Protein AF-A0A9D6R3T5-F1 (afdb_monomer)

Radius of gyration: 29.86 Å; Cα contacts (8 Å, |Δi|>4): 515; chains: 1; bounding box: 61×49×92 Å

Secondary structure (DSSP, 8-state):
-HHHHHHHHHHHHHHHHHHHHHHHHHHHHHHHHHHHT-HHHHHHHHHH----TTSPPTHHHHHHHHHHHHHHHHHHHHHHHHHHHHHHTTTSTTHHHHHHHHHHHHHHHS----EEEE--STTHHHHHHHHHTT-S-EEEEE-TT--HHHHHHHHHHHBSSHHHHHHHHHHHT-TT--S---TTS--S--HHHHHHHS-BSEEEEETT-HHHHHHHHHT-SEEEE-TT--GGGS-HHHHHHHHH--SEEEE---SEESSS-THHHHHHHHHH--BSEEEEE----SPPPTT-EE----S--TTBS-EEEE--EETTEEEEE-HHHHHHHHHHHHH--

pLDDT: mean 74.94, std 15.88, range [33.75, 95.56]

Sequence (337 aa):
MSSDLLSLKRRWLPLLIVGIALFGAGLALFALWLYRSSPLVDFVVGLATTPARGIPPRGTLVSLTAAVFTILGGVALLVAVRRINASEIGEIDSFWWKVAVAALAGRWWLGESRVVVVAGGDACLPLLRGLKSFTGRATVLVPPETPRPMLAEMLVALAEDEAGVRHLIDALREPTLSAPFEAGGGGGFDAPALSAALRLRGRVEFASAAPRVADAIARADAIVFGPDAMCEALPDGVVEALRRARGKKVGVPPILGDGANAGGLSALAAKVGALDAALVNSNTVPPLAEGQRYLIAPAACDGVRTLFARDVIDWSVPARHDPAKLAVFLREVILRG

Nearest PDB structures (foldseek):
  6h2f-assembly1_H  TM=6.571E-01  e=9.813E+00  Aeromonas hydrophila subsp. hydrophila AL09-71

Solvent-accessible surface area (backbone atoms only — not comparable to full-atom values): 18377 Å² total; per-residue (Å²): 122,72,68,59,61,52,52,55,53,62,66,43,48,60,47,34,55,51,9,51,53,34,25,51,51,9,50,51,40,41,52,52,47,54,62,62,69,32,70,68,52,52,54,56,50,58,74,73,47,84,84,76,87,85,69,76,65,77,62,58,66,50,51,51,51,15,50,51,31,30,52,54,10,46,52,40,29,51,50,27,50,53,50,55,45,55,72,62,46,86,65,55,85,64,46,61,62,50,50,51,54,45,53,58,54,50,72,75,73,72,65,70,60,32,33,32,32,38,40,24,71,78,70,22,44,33,53,43,42,10,42,55,72,76,27,67,38,34,36,38,37,32,42,78,84,61,53,65,73,59,53,50,52,50,49,51,41,35,32,67,46,73,66,37,40,48,54,50,52,57,63,67,63,49,84,85,70,81,68,80,88,59,95,85,59,98,71,90,73,59,54,56,59,49,35,67,71,33,65,40,34,35,43,49,42,50,45,81,47,52,74,62,51,41,53,52,41,63,64,16,56,24,35,37,35,30,34,41,43,54,66,85,62,45,48,69,72,51,42,52,36,50,44,70,34,81,27,48,30,33,40,31,62,47,55,56,41,96,52,76,66,49,55,66,57,33,53,46,14,72,64,37,38,66,22,58,30,32,50,39,52,61,68,78,79,71,79,68,62,92,94,62,40,60,31,41,61,62,101,72,54,64,48,45,73,36,81,43,73,38,72,33,61,21,88,92,46,60,78,36,60,23,24,68,49,46,29,53,51,52,49,51,62,62,67,73,110

Mean predicted aligned error: 15.32 Å

Foldseek 3Di:
DVVVLVVQCVVLVVLLVLLVVLQVVLVVLVVVLVVCPPVVNVVVVVVVDDDDPDDPDPSPVSNVSSVVSNVVSVVSNVVSCVSNCVSVPVPDVVQPVCLVVCLVVLPPPDDFFQEEEQDDDPLCLLQLLLCLSRALRYEYEYQLQHDPVSLLSSQCSFFPDPVLNVVSVVLVPPPQQPDHDDPPDDGRDPQQVSQVVGSGSYGYDYLVVLPVLLVSQQRGLEYEYGQPRPVVSHDPSNLVSLQPGPHAYEYEHFQWDPPDDPVVQLVVCVRRNAHAEYEAEPDQPADDPPPIDTHDYDPDHPSYNYYHYYHQADNVHRRHGNSSSSSVVVCCVSVVD

Structure (mmCIF, N/CA/C/O backbone):
data_AF-A0A9D6R3T5-F1
#
_entry.id   AF-A0A9D6R3T5-F1
#
loop_
_atom_site.group_PDB
_atom_site.id
_atom_site.type_symbol
_atom_site.label_atom_id
_atom_site.label_alt_id
_atom_site.label_comp_id
_atom_site.label_asym_id
_atom_site.label_entity_id
_atom_site.label_seq_id
_atom_site.pdbx_PDB_ins_code
_atom_site.Cartn_x
_atom_site.Cartn_y
_atom_site.Cartn_z
_atom_site.occupancy
_atom_site.B_iso_or_equiv
_atom_site.auth_seq_id
_atom_site.auth_comp_id
_atom_site.auth_asym_id
_atom_site.auth_atom_id
_atom_site.pdbx_PDB_model_num
ATOM 1 N N . MET A 1 1 ? 28.276 -6.597 3.284 1.00 48.47 1 MET A N 1
ATOM 2 C CA . MET A 1 1 ? 27.348 -6.987 2.194 1.00 48.47 1 MET A CA 1
ATOM 3 C C . MET A 1 1 ? 27.421 -6.105 0.941 1.00 48.47 1 MET A C 1
ATOM 5 O O . MET A 1 1 ? 26.888 -6.504 -0.083 1.00 48.47 1 MET A O 1
ATOM 9 N N . SER A 1 2 ? 28.116 -4.959 0.950 1.00 47.78 2 SER A N 1
ATOM 10 C CA . SER A 1 2 ? 28.383 -4.168 -0.269 1.00 47.78 2 SER A CA 1
ATOM 11 C C . SER A 1 2 ? 29.436 -4.798 -1.200 1.00 47.78 2 SER A C 1
ATOM 13 O O . SER A 1 2 ? 29.450 -4.514 -2.395 1.00 47.78 2 SER A O 1
ATOM 15 N N . SER A 1 3 ? 30.290 -5.688 -0.682 1.00 52.88 3 SER A N 1
ATOM 16 C CA . SER A 1 3 ? 31.356 -6.360 -1.436 1.00 52.88 3 SER A CA 1
ATOM 17 C C . SER A 1 3 ? 30.846 -7.381 -2.461 1.00 52.88 3 SER A C 1
ATOM 19 O O . SER A 1 3 ? 31.444 -7.513 -3.528 1.00 52.88 3 SER A O 1
ATOM 21 N N . ASP A 1 4 ? 29.729 -8.063 -2.190 1.00 57.59 4 ASP A N 1
ATOM 22 C CA . ASP A 1 4 ? 29.227 -9.142 -3.057 1.00 57.59 4 ASP A CA 1
ATOM 23 C C . ASP A 1 4 ? 28.402 -8.634 -4.242 1.00 57.59 4 ASP A C 1
ATOM 25 O O . ASP A 1 4 ? 28.529 -9.149 -5.352 1.00 57.59 4 ASP A O 1
ATOM 29 N N . LEU A 1 5 ? 27.644 -7.550 -4.061 1.00 55.06 5 LEU A N 1
ATOM 30 C CA . LEU A 1 5 ? 26.968 -6.862 -5.169 1.00 55.06 5 LEU A CA 1
ATOM 31 C C . LEU A 1 5 ? 27.977 -6.260 -6.156 1.00 55.06 5 LEU A C 1
ATOM 33 O O . LEU A 1 5 ? 27.810 -6.362 -7.375 1.00 55.06 5 LEU A O 1
ATOM 37 N N . LEU A 1 6 ? 29.064 -5.685 -5.636 1.00 59.12 6 LEU A N 1
ATOM 38 C CA . LEU A 1 6 ? 30.161 -5.179 -6.460 1.00 59.12 6 LEU A CA 1
ATOM 39 C C . LEU A 1 6 ? 30.908 -6.314 -7.175 1.00 59.12 6 LEU A C 1
ATOM 41 O O . LEU A 1 6 ? 31.324 -6.136 -8.321 1.00 59.12 6 LEU A O 1
ATOM 45 N N . SER A 1 7 ? 31.043 -7.490 -6.552 1.00 67.19 7 SER A N 1
ATOM 46 C CA . SER A 1 7 ? 31.724 -8.636 -7.167 1.00 67.19 7 SER A CA 1
ATOM 47 C C . SER A 1 7 ? 30.921 -9.248 -8.325 1.00 67.19 7 SER A C 1
ATOM 49 O O . SER A 1 7 ? 31.511 -9.605 -9.347 1.00 67.19 7 SER A O 1
ATOM 51 N N . LEU A 1 8 ? 29.586 -9.289 -8.228 1.00 63.91 8 LEU A N 1
ATOM 52 C CA . LEU A 1 8 ? 28.688 -9.743 -9.299 1.00 63.91 8 LEU A CA 1
ATOM 53 C C . LEU A 1 8 ? 28.680 -8.784 -10.496 1.00 63.91 8 LEU A C 1
ATOM 55 O O . LEU A 1 8 ? 28.878 -9.232 -11.630 1.00 63.91 8 LEU A O 1
ATOM 59 N N . LYS A 1 9 ? 28.554 -7.469 -10.261 1.00 69.62 9 LYS A N 1
ATOM 60 C CA . LYS A 1 9 ? 28.637 -6.456 -11.334 1.00 69.62 9 LYS A CA 1
ATOM 61 C C . LYS A 1 9 ? 29.990 -6.498 -12.042 1.00 69.62 9 LYS A C 1
ATOM 63 O O . LYS A 1 9 ? 30.051 -6.469 -13.269 1.00 69.62 9 LYS A O 1
ATOM 68 N N . ARG A 1 10 ? 31.077 -6.673 -11.288 1.00 77.81 10 ARG A N 1
ATOM 69 C CA . ARG A 1 10 ? 32.438 -6.756 -11.835 1.00 77.81 10 ARG A CA 1
ATOM 70 C C . ARG A 1 10 ? 32.676 -7.994 -12.712 1.00 77.81 10 ARG A C 1
ATOM 72 O O . ARG A 1 10 ? 33.533 -7.936 -13.587 1.00 77.81 10 ARG A O 1
ATOM 79 N N . ARG A 1 11 ? 31.929 -9.090 -12.523 1.00 84.25 11 ARG A N 1
ATOM 80 C CA . ARG A 1 11 ? 32.061 -10.315 -13.338 1.00 84.25 11 ARG A CA 1
ATOM 81 C C . ARG A 1 11 ? 31.388 -10.206 -14.706 1.00 84.25 11 ARG A C 1
ATOM 83 O O . ARG A 1 11 ? 31.926 -10.725 -15.678 1.00 84.25 11 ARG A O 1
ATOM 90 N N . TRP A 1 12 ? 30.243 -9.530 -14.792 1.00 85.06 12 TRP A N 1
ATOM 91 C CA . TRP A 1 12 ? 29.458 -9.459 -16.033 1.00 85.06 12 TRP A CA 1
ATOM 92 C C . TRP A 1 12 ? 29.678 -8.171 -16.834 1.00 85.06 12 TRP A C 1
ATOM 94 O O . TRP A 1 12 ? 29.459 -8.166 -18.045 1.00 85.06 12 TRP A O 1
ATOM 104 N N . LEU A 1 13 ? 30.182 -7.107 -16.202 1.00 84.75 13 LEU A N 1
ATOM 105 C CA . LEU A 1 13 ? 30.514 -5.850 -16.876 1.00 84.75 13 LEU A CA 1
ATOM 106 C C . LEU A 1 13 ? 31.528 -6.015 -18.031 1.00 84.75 13 LEU A C 1
ATOM 108 O O . LEU A 1 13 ? 31.288 -5.441 -19.092 1.00 84.75 13 LEU A O 1
ATOM 112 N N . PRO A 1 14 ? 32.605 -6.823 -17.916 1.00 91.25 14 PRO A N 1
ATOM 113 C CA . PRO A 1 14 ? 33.514 -7.053 -19.039 1.00 91.25 14 PRO A CA 1
ATOM 114 C C . PRO A 1 14 ? 32.815 -7.702 -20.240 1.00 91.25 14 PRO A C 1
ATOM 116 O O . PRO A 1 14 ? 33.068 -7.316 -21.377 1.00 91.25 14 PRO A O 1
ATOM 119 N N . LEU A 1 15 ? 31.893 -8.642 -19.998 1.00 89.00 15 LEU A N 1
ATOM 120 C CA . LEU A 1 15 ? 31.131 -9.303 -21.060 1.00 89.00 15 LEU A CA 1
ATOM 121 C C . LEU A 1 15 ? 30.196 -8.321 -21.777 1.00 89.00 15 LEU A C 1
ATOM 123 O O . LEU A 1 15 ? 30.078 -8.378 -22.999 1.00 89.00 15 LEU A O 1
ATOM 127 N N . LEU A 1 16 ? 29.576 -7.396 -21.036 1.00 88.25 16 LEU A N 1
ATOM 128 C CA . LEU A 1 16 ? 28.758 -6.325 -21.608 1.00 88.25 16 LEU A CA 1
ATOM 129 C C . LEU A 1 16 ? 29.598 -5.411 -22.513 1.00 88.25 16 LEU A C 1
ATOM 131 O O . LEU A 1 16 ? 29.204 -5.147 -23.645 1.00 88.25 16 LEU A O 1
ATOM 135 N N . ILE A 1 17 ? 30.771 -4.973 -22.041 1.00 91.31 17 ILE A N 1
ATOM 136 C CA . ILE A 1 17 ? 31.684 -4.109 -22.807 1.00 91.31 17 ILE A CA 1
ATOM 137 C C . ILE A 1 17 ? 32.130 -4.806 -24.100 1.00 91.31 17 ILE A C 1
ATOM 139 O O . ILE A 1 17 ? 32.066 -4.211 -25.176 1.00 91.31 17 ILE A O 1
ATOM 143 N N . VAL A 1 18 ? 32.522 -6.082 -24.015 1.00 92.81 18 VAL A N 1
ATOM 144 C CA . VAL A 1 18 ? 32.906 -6.887 -25.187 1.00 92.81 18 VAL A CA 1
ATOM 145 C C . VAL A 1 18 ? 31.725 -7.070 -26.145 1.00 92.81 18 VAL A C 1
ATOM 147 O O . VAL A 1 18 ? 31.894 -6.920 -27.354 1.00 92.81 18 VAL A O 1
ATOM 150 N N . GLY A 1 19 ? 30.522 -7.332 -25.625 1.00 90.12 19 GLY A N 1
ATOM 151 C CA . GLY A 1 19 ? 29.301 -7.454 -26.425 1.00 90.12 19 GLY A CA 1
ATOM 152 C C . GLY A 1 19 ? 28.973 -6.177 -27.203 1.00 90.12 19 GLY A C 1
ATOM 153 O O . GLY A 1 19 ? 28.739 -6.246 -28.409 1.00 90.12 19 GLY A O 1
ATOM 154 N N . ILE A 1 20 ? 29.033 -5.011 -26.548 1.00 91.94 20 ILE A N 1
ATOM 155 C CA . ILE A 1 20 ? 28.816 -3.699 -27.184 1.00 91.94 20 ILE A CA 1
ATOM 156 C C . ILE A 1 20 ? 29.860 -3.445 -28.278 1.00 91.94 20 ILE A C 1
ATOM 158 O O . ILE A 1 20 ? 29.496 -3.037 -29.381 1.00 91.94 20 ILE A O 1
ATOM 162 N N . ALA A 1 21 ? 31.141 -3.713 -28.006 1.00 93.50 21 ALA A N 1
ATOM 163 C CA . ALA A 1 21 ? 32.217 -3.496 -28.972 1.00 93.50 21 ALA A CA 1
ATOM 164 C C . ALA A 1 21 ? 32.064 -4.379 -30.224 1.00 93.50 21 ALA A C 1
ATOM 166 O O . ALA A 1 21 ? 32.154 -3.878 -31.346 1.00 93.50 21 ALA A O 1
ATOM 167 N N . LEU A 1 22 ? 31.780 -5.676 -30.047 1.00 90.62 22 LEU A N 1
ATOM 168 C CA . LEU A 1 22 ? 31.572 -6.612 -31.159 1.00 90.62 22 LEU A CA 1
ATOM 169 C C . LEU A 1 22 ? 30.316 -6.272 -31.967 1.00 90.62 22 LEU A C 1
ATOM 171 O O . LEU A 1 22 ? 30.351 -6.296 -33.197 1.00 90.62 22 LEU A O 1
ATOM 175 N N . PHE A 1 23 ? 29.224 -5.916 -31.285 1.00 90.50 23 PHE A N 1
ATOM 176 C CA . PHE A 1 23 ? 27.980 -5.519 -31.939 1.00 90.50 23 PHE A CA 1
ATOM 177 C C . PHE A 1 23 ? 28.156 -4.222 -32.740 1.00 90.50 23 PHE A C 1
ATOM 179 O O . PHE A 1 23 ? 27.755 -4.155 -33.902 1.00 90.50 23 PHE A O 1
ATOM 186 N N . GLY A 1 24 ? 28.826 -3.221 -32.161 1.00 91.75 24 GLY A N 1
ATOM 187 C CA . GLY A 1 24 ? 29.160 -1.969 -32.841 1.00 91.75 24 GLY A CA 1
ATOM 188 C C . GLY A 1 24 ? 30.063 -2.178 -34.058 1.00 91.75 24 GLY A C 1
ATOM 189 O O . GLY A 1 24 ? 29.801 -1.607 -35.116 1.00 91.75 24 GLY A O 1
ATOM 190 N N . ALA A 1 25 ? 31.076 -3.045 -33.952 1.00 89.88 25 ALA A N 1
ATOM 191 C CA . ALA A 1 25 ? 31.932 -3.411 -35.081 1.00 89.88 25 ALA A CA 1
ATOM 192 C C . ALA A 1 25 ? 31.143 -4.110 -36.202 1.00 89.88 25 ALA A C 1
ATOM 194 O O . ALA A 1 25 ? 31.310 -3.773 -37.374 1.00 89.88 25 ALA A O 1
ATOM 195 N N . GLY A 1 26 ? 30.243 -5.034 -35.848 1.00 88.75 26 GLY A N 1
ATOM 196 C CA . GLY A 1 26 ? 29.342 -5.691 -36.798 1.00 88.75 26 GLY A CA 1
ATOM 197 C C . GLY A 1 26 ? 28.443 -4.696 -37.535 1.00 88.75 26 GLY A C 1
ATOM 198 O O . GLY A 1 26 ? 28.374 -4.724 -38.765 1.00 88.75 26 GLY A O 1
ATOM 199 N N . LEU A 1 27 ? 27.838 -3.754 -36.804 1.00 88.75 27 LEU A N 1
ATOM 200 C CA . LEU A 1 27 ? 26.981 -2.715 -37.376 1.00 88.75 27 LEU A CA 1
ATOM 201 C C . LEU A 1 27 ? 27.762 -1.738 -38.268 1.00 88.75 27 LEU A C 1
ATOM 203 O O . LEU A 1 27 ? 27.275 -1.358 -39.331 1.00 88.75 27 LEU A O 1
ATOM 207 N N . ALA A 1 28 ? 28.984 -1.363 -37.882 1.00 90.06 28 ALA A N 1
ATOM 208 C CA . ALA A 1 28 ? 29.850 -0.507 -38.690 1.00 90.06 28 ALA A CA 1
ATOM 209 C C . ALA A 1 28 ? 30.268 -1.191 -40.002 1.00 90.06 28 ALA A C 1
ATOM 211 O O . ALA A 1 28 ? 30.218 -0.572 -41.066 1.00 90.06 28 ALA A O 1
ATOM 212 N N . LEU A 1 29 ? 30.623 -2.481 -39.953 1.00 84.62 29 LEU A N 1
ATOM 213 C CA . LEU A 1 29 ? 30.914 -3.274 -41.151 1.00 84.62 29 LEU A CA 1
ATOM 214 C C . LEU A 1 29 ? 29.674 -3.448 -42.032 1.00 84.62 29 LEU A C 1
ATOM 216 O O . LEU A 1 29 ? 29.783 -3.384 -43.255 1.00 84.62 29 LEU A O 1
ATOM 220 N N . PHE A 1 30 ? 28.498 -3.617 -41.425 1.00 82.62 30 PHE A N 1
ATOM 221 C CA . PHE A 1 30 ? 27.230 -3.684 -42.144 1.00 82.62 30 PHE A CA 1
ATOM 222 C C . PHE A 1 30 ? 26.892 -2.356 -42.835 1.00 82.62 30 PHE A C 1
ATOM 224 O O . PHE A 1 30 ? 26.546 -2.351 -44.013 1.00 82.62 30 PHE A O 1
ATOM 231 N N . ALA A 1 31 ? 27.064 -1.222 -42.151 1.00 82.75 31 ALA A N 1
ATOM 232 C CA . ALA A 1 31 ? 26.882 0.104 -42.736 1.00 82.75 31 ALA A CA 1
ATOM 233 C C . ALA A 1 31 ? 27.883 0.366 -43.875 1.00 82.75 31 ALA A C 1
ATOM 235 O O . ALA A 1 31 ? 27.503 0.884 -44.924 1.00 82.75 31 ALA A O 1
ATOM 236 N N . LEU A 1 32 ? 29.143 -0.051 -43.711 1.00 80.88 32 LEU A N 1
ATOM 237 C CA . LEU A 1 32 ? 30.160 0.021 -44.762 1.00 80.88 32 LEU A CA 1
ATOM 238 C C . LEU A 1 32 ? 29.799 -0.862 -45.963 1.00 80.88 32 LEU A C 1
ATOM 240 O O . LEU A 1 32 ? 30.006 -0.459 -47.108 1.00 80.88 32 LEU A O 1
ATOM 244 N N . TRP A 1 33 ? 29.260 -2.057 -45.716 1.00 81.31 33 TRP A N 1
ATOM 245 C CA . TRP A 1 33 ? 28.759 -2.938 -46.766 1.00 81.31 33 TRP A CA 1
ATOM 246 C C . TRP A 1 33 ? 27.571 -2.309 -47.494 1.00 81.31 33 TRP A C 1
ATOM 248 O O . TRP A 1 33 ? 27.571 -2.301 -48.719 1.00 81.31 33 TRP A O 1
ATOM 258 N N . LEU A 1 34 ? 26.612 -1.720 -46.774 1.00 77.88 34 LEU A N 1
ATOM 259 C CA . LEU A 1 34 ? 25.455 -1.039 -47.359 1.00 77.88 34 LEU A CA 1
ATOM 260 C C . LEU A 1 34 ? 25.889 0.156 -48.218 1.00 77.88 34 LEU A C 1
ATOM 262 O O . LEU A 1 34 ? 25.406 0.328 -49.333 1.00 77.88 34 LEU A O 1
ATOM 266 N N . TYR A 1 35 ? 26.859 0.933 -47.730 1.00 76.06 35 TYR A N 1
ATOM 267 C CA . TYR A 1 35 ? 27.456 2.040 -48.474 1.00 76.06 35 TYR A CA 1
ATOM 268 C C . TYR A 1 35 ? 28.157 1.565 -49.755 1.00 76.06 35 TYR A C 1
ATOM 270 O O . TYR A 1 35 ? 27.991 2.165 -50.815 1.00 76.06 35 TYR A O 1
ATOM 278 N N . ARG A 1 36 ? 28.913 0.462 -49.678 1.00 71.06 36 ARG A N 1
ATOM 279 C CA . ARG A 1 36 ? 29.628 -0.115 -50.830 1.00 71.06 36 ARG A CA 1
ATOM 280 C C . ARG A 1 36 ? 28.723 -0.848 -51.814 1.00 71.06 36 ARG A C 1
ATOM 282 O O . ARG A 1 36 ? 29.072 -0.907 -52.980 1.00 71.06 36 ARG A O 1
ATOM 289 N N . SER A 1 37 ? 27.595 -1.379 -51.352 1.00 67.62 37 SER A N 1
ATOM 290 C CA . SER A 1 37 ? 26.608 -2.097 -52.172 1.00 67.62 37 SER A CA 1
ATOM 291 C C . SER A 1 37 ? 25.586 -1.150 -52.812 1.00 67.62 37 SER A C 1
ATOM 293 O O . SER A 1 37 ? 24.571 -1.591 -53.347 1.00 67.62 37 SER A O 1
ATOM 295 N N . SER A 1 38 ? 25.820 0.164 -52.724 1.00 70.50 38 SER A N 1
ATOM 296 C CA . SER A 1 38 ? 25.010 1.162 -53.407 1.00 70.50 38 SER A CA 1
ATOM 297 C C . SER A 1 38 ? 25.198 1.041 -54.929 1.00 70.50 38 SER A C 1
ATOM 299 O O . SER A 1 38 ? 26.336 1.136 -55.399 1.00 70.50 38 SER A O 1
ATOM 301 N N . PRO A 1 39 ? 24.109 0.932 -55.718 1.00 65.62 39 PRO A N 1
ATOM 302 C CA . PRO A 1 39 ? 24.162 0.807 -57.181 1.00 65.62 39 PRO A CA 1
ATOM 303 C C . PRO A 1 39 ? 24.951 1.927 -57.875 1.00 65.62 39 PRO A C 1
ATOM 305 O O . PRO A 1 39 ? 25.499 1.742 -58.958 1.00 65.62 39 PRO A O 1
ATOM 308 N N . LEU A 1 40 ? 25.020 3.100 -57.240 1.00 62.25 40 LEU A N 1
ATOM 309 C CA . LEU A 1 40 ? 25.763 4.267 -57.715 1.00 62.25 40 LEU A CA 1
ATOM 310 C C . LEU A 1 40 ? 27.284 4.059 -57.667 1.00 62.25 40 LEU A C 1
ATOM 312 O O . LEU A 1 40 ? 27.994 4.522 -58.556 1.00 62.25 40 LEU A O 1
ATOM 316 N N . VAL A 1 41 ? 27.787 3.354 -56.651 1.00 61.91 41 VAL A N 1
ATOM 317 C CA . VAL A 1 41 ? 29.221 3.059 -56.506 1.00 61.91 41 VAL A CA 1
ATOM 318 C C . VAL A 1 41 ? 29.637 1.990 -57.514 1.00 61.91 41 VAL A C 1
ATOM 320 O O . VAL A 1 41 ? 30.659 2.153 -58.178 1.00 61.91 41 VAL A O 1
ATOM 323 N N . ASP A 1 42 ? 28.811 0.958 -57.700 1.00 60.94 42 ASP A N 1
ATOM 324 C CA . ASP A 1 42 ? 29.037 -0.079 -58.713 1.00 60.94 42 ASP A CA 1
ATOM 325 C C . ASP A 1 42 ? 28.997 0.489 -60.142 1.00 60.94 42 ASP A C 1
ATOM 327 O O . ASP A 1 42 ? 29.815 0.104 -60.978 1.00 60.94 42 ASP A O 1
ATOM 331 N N . PHE A 1 43 ? 28.120 1.462 -60.418 1.00 63.06 43 PHE A N 1
ATOM 332 C CA . PHE A 1 43 ? 28.082 2.175 -61.700 1.00 63.06 43 PHE A CA 1
ATOM 333 C C . PHE A 1 43 ? 29.376 2.966 -61.970 1.00 63.06 43 PHE A C 1
ATOM 335 O O . PHE A 1 43 ? 29.946 2.866 -63.056 1.00 63.06 43 PHE A O 1
ATOM 342 N N . VAL A 1 44 ? 29.882 3.712 -60.980 1.00 62.16 44 VAL A N 1
ATOM 343 C CA . VAL A 1 44 ? 31.109 4.522 -61.117 1.00 62.16 44 VAL A CA 1
ATOM 344 C C . VAL A 1 44 ? 32.364 3.647 -61.222 1.00 62.16 44 VAL A C 1
ATOM 346 O O . VAL A 1 44 ? 33.236 3.909 -62.050 1.00 62.16 44 VAL A O 1
ATOM 349 N N . VAL A 1 45 ? 32.462 2.582 -60.422 1.00 62.00 45 VAL A N 1
ATOM 350 C CA . VAL A 1 45 ? 33.605 1.652 -60.447 1.00 62.00 45 VAL A CA 1
ATOM 351 C C . VAL A 1 45 ? 33.586 0.779 -61.706 1.00 62.00 45 VAL A C 1
ATOM 353 O O . VAL A 1 45 ? 34.645 0.528 -62.290 1.00 62.00 45 VAL A O 1
ATOM 356 N N . GLY A 1 46 ? 32.400 0.375 -62.173 1.00 62.28 46 GLY A N 1
ATOM 357 C CA . GLY A 1 46 ? 32.214 -0.346 -63.435 1.00 62.28 46 GLY A CA 1
ATOM 358 C C . GLY A 1 46 ? 32.597 0.476 -64.668 1.00 62.28 46 GLY A C 1
ATOM 359 O O . GLY A 1 46 ? 33.056 -0.090 -65.656 1.00 62.28 46 GLY A O 1
ATOM 360 N N . LEU A 1 47 ? 32.498 1.808 -64.591 1.00 60.00 47 LEU A N 1
ATOM 361 C CA . LEU A 1 47 ? 33.000 2.708 -65.633 1.00 60.00 47 LEU A CA 1
ATOM 362 C C . LEU A 1 47 ? 34.539 2.798 -65.649 1.00 60.00 47 LEU A C 1
ATOM 364 O O . LEU A 1 47 ? 35.131 3.069 -66.690 1.00 60.00 47 LEU A O 1
ATOM 368 N N . ALA A 1 48 ? 35.188 2.586 -64.498 1.00 59.81 48 ALA A N 1
ATOM 369 C CA . ALA A 1 48 ? 36.620 2.823 -64.300 1.00 59.81 48 ALA A CA 1
ATOM 370 C C . ALA A 1 48 ? 37.493 1.554 -64.336 1.00 59.81 48 ALA A C 1
ATOM 372 O O . ALA A 1 48 ? 38.714 1.661 -64.448 1.00 59.81 48 ALA A O 1
ATOM 373 N N . THR A 1 49 ? 36.914 0.354 -64.224 1.00 59.41 49 THR A N 1
ATOM 374 C CA . THR A 1 49 ? 37.688 -0.896 -64.147 1.00 59.41 49 THR A CA 1
ATOM 375 C C . THR A 1 49 ? 37.090 -2.014 -64.999 1.00 59.41 49 THR A C 1
ATOM 377 O O . THR A 1 49 ? 35.955 -2.438 -64.804 1.00 59.41 49 THR A O 1
ATOM 380 N N . THR A 1 50 ? 37.879 -2.541 -65.939 1.00 56.75 50 THR A N 1
ATOM 381 C CA . THR A 1 50 ? 37.534 -3.743 -66.711 1.00 56.75 50 THR A CA 1
ATOM 382 C C . THR A 1 50 ? 37.560 -4.988 -65.812 1.00 56.75 50 THR A C 1
ATOM 384 O O . THR A 1 50 ? 38.544 -5.192 -65.095 1.00 56.75 50 THR A O 1
ATOM 387 N N . PRO A 1 51 ? 36.525 -5.847 -65.839 1.00 55.66 51 PRO A N 1
ATOM 388 C CA . PRO A 1 51 ? 36.388 -6.951 -64.894 1.00 55.66 51 PRO A CA 1
ATOM 389 C C . PRO A 1 51 ? 37.403 -8.071 -65.167 1.00 55.66 51 PRO A C 1
ATOM 391 O O . PRO A 1 51 ? 37.330 -8.772 -66.175 1.00 55.66 51 PRO A O 1
ATOM 394 N N . ALA A 1 52 ? 38.327 -8.287 -64.229 1.00 53.22 52 ALA A N 1
ATOM 395 C CA . ALA A 1 52 ? 39.156 -9.489 -64.192 1.00 53.22 52 ALA A CA 1
ATOM 396 C C . ALA A 1 52 ? 38.313 -10.681 -63.694 1.00 53.22 52 ALA A C 1
ATOM 398 O O . ALA A 1 52 ? 37.798 -10.673 -62.574 1.00 53.22 52 ALA A O 1
ATOM 399 N N . ARG A 1 53 ? 38.149 -11.708 -64.538 1.00 52.72 53 ARG A N 1
ATOM 400 C CA . ARG A 1 53 ? 37.417 -12.947 -64.221 1.00 52.72 53 ARG A CA 1
ATOM 401 C C . ARG A 1 53 ? 38.138 -13.747 -63.129 1.00 52.72 53 ARG A C 1
ATOM 403 O O . ARG A 1 53 ? 39.302 -14.088 -63.300 1.00 52.72 53 ARG A O 1
ATOM 410 N N . GLY A 1 54 ? 37.418 -14.118 -62.066 1.00 60.47 54 GLY A N 1
ATOM 411 C CA . GLY A 1 54 ? 37.811 -15.213 -61.163 1.00 60.47 54 GLY A CA 1
ATOM 412 C C . GLY A 1 54 ? 37.964 -14.875 -59.678 1.00 60.47 54 GLY A C 1
ATOM 413 O O . GLY A 1 54 ? 38.158 -15.786 -58.881 1.00 60.47 54 GLY A O 1
ATOM 414 N N . ILE A 1 55 ? 37.849 -13.608 -59.272 1.00 57.88 55 ILE A N 1
ATOM 415 C CA . ILE A 1 55 ? 37.893 -13.225 -57.851 1.00 57.88 55 ILE A CA 1
ATOM 416 C C . ILE A 1 55 ? 36.449 -13.164 -57.329 1.00 57.88 55 ILE A C 1
ATOM 418 O O . ILE A 1 55 ? 35.635 -12.472 -57.949 1.00 57.88 55 ILE A O 1
ATOM 422 N N . PRO A 1 56 ? 36.093 -13.861 -56.227 1.00 59.41 56 PRO A N 1
ATOM 423 C CA . PRO A 1 56 ? 34.756 -13.761 -55.654 1.00 59.41 56 PRO A CA 1
ATOM 424 C C . PRO A 1 56 ? 34.428 -12.289 -55.368 1.00 59.41 56 PRO A C 1
ATOM 426 O O . PRO A 1 56 ? 35.310 -11.539 -54.931 1.00 59.41 56 PRO A O 1
ATOM 429 N N . PRO A 1 57 ? 33.187 -11.844 -55.635 1.00 62.59 57 PRO A N 1
ATOM 430 C CA . PRO A 1 57 ? 32.811 -10.445 -55.498 1.00 62.59 57 PRO A CA 1
ATOM 431 C C . PRO A 1 57 ? 33.145 -9.980 -54.082 1.00 62.59 57 PRO A C 1
ATOM 433 O O . PRO A 1 57 ? 32.641 -10.537 -53.103 1.00 62.59 57 PRO A O 1
ATOM 436 N N . ARG A 1 58 ? 34.022 -8.971 -53.978 1.00 58.38 58 ARG A N 1
ATOM 437 C CA . ARG A 1 58 ? 34.639 -8.483 -52.728 1.00 58.38 58 ARG A CA 1
ATOM 438 C C . ARG A 1 58 ? 33.622 -8.159 -51.616 1.00 58.38 58 ARG A C 1
ATOM 440 O O . ARG A 1 58 ? 34.000 -8.109 -50.450 1.00 58.38 58 ARG A O 1
ATOM 447 N N . GLY A 1 59 ? 32.342 -7.985 -51.952 1.00 60.16 59 GLY A N 1
ATOM 448 C CA . GLY A 1 59 ? 31.246 -7.777 -51.002 1.00 60.16 59 GLY A CA 1
ATOM 449 C C . GLY A 1 59 ? 30.842 -9.004 -50.171 1.00 60.16 59 GLY A C 1
ATOM 450 O O . GLY A 1 59 ? 30.371 -8.823 -49.052 1.00 60.16 59 GLY A O 1
ATOM 451 N N . THR A 1 60 ? 31.062 -10.236 -50.649 1.00 63.62 60 THR A N 1
ATOM 452 C CA . THR A 1 60 ? 30.568 -11.463 -49.973 1.00 63.62 60 THR A CA 1
ATOM 453 C C . THR A 1 60 ? 31.333 -11.825 -48.696 1.00 63.62 60 THR A C 1
ATOM 455 O O . THR A 1 60 ? 30.740 -12.249 -47.706 1.00 63.62 60 THR A O 1
ATOM 458 N N . LEU A 1 61 ? 32.651 -11.611 -48.668 1.00 64.94 61 LEU A N 1
ATOM 459 C CA . LEU A 1 61 ? 33.461 -11.847 -47.464 1.00 64.94 61 LEU A CA 1
ATOM 460 C C . LEU A 1 61 ? 33.206 -10.785 -46.378 1.00 64.94 61 LEU A C 1
ATOM 462 O O . LEU A 1 61 ? 33.237 -11.083 -45.182 1.00 64.94 61 LEU A O 1
ATOM 466 N N . VAL A 1 62 ? 32.901 -9.551 -46.789 1.00 69.06 62 VAL A N 1
ATOM 467 C CA . VAL A 1 62 ? 32.583 -8.449 -45.867 1.00 69.06 62 VAL A CA 1
ATOM 468 C C . VAL A 1 62 ? 31.185 -8.624 -45.265 1.00 69.06 62 VAL A C 1
ATOM 470 O O . VAL A 1 62 ? 31.003 -8.376 -44.076 1.00 69.06 62 VAL A O 1
ATOM 473 N N . SER A 1 63 ? 30.209 -9.127 -46.031 1.00 74.94 63 SER A N 1
ATOM 474 C CA . SER A 1 63 ? 28.863 -9.395 -45.504 1.00 74.94 63 SER A CA 1
ATOM 475 C C . SER A 1 63 ? 28.848 -10.539 -44.493 1.00 74.94 63 SER A C 1
ATOM 477 O O . SER A 1 63 ? 28.167 -10.448 -43.473 1.00 74.94 63 SER A O 1
ATOM 479 N N . LEU A 1 64 ? 29.620 -11.605 -44.741 1.00 76.88 64 LEU A N 1
ATOM 480 C CA . LEU A 1 64 ? 29.681 -12.747 -43.829 1.00 76.88 64 LEU A CA 1
ATOM 481 C C . LEU A 1 64 ? 30.317 -12.357 -42.490 1.00 76.88 64 LEU A C 1
ATOM 483 O O . LEU A 1 64 ? 29.786 -12.691 -41.433 1.00 76.88 64 LEU A O 1
ATOM 487 N N . THR A 1 65 ? 31.420 -11.606 -42.523 1.00 76.38 65 THR A N 1
ATOM 488 C CA . THR A 1 65 ? 32.071 -11.121 -41.297 1.00 76.38 65 THR A CA 1
ATOM 489 C C . THR A 1 65 ? 31.164 -10.158 -40.532 1.00 76.38 65 THR A C 1
ATOM 491 O O . THR A 1 65 ? 30.954 -10.363 -39.338 1.00 76.38 65 THR A O 1
ATOM 494 N N . ALA A 1 66 ? 30.532 -9.187 -41.202 1.00 81.12 66 ALA A N 1
ATOM 495 C CA . ALA A 1 66 ? 29.573 -8.277 -40.569 1.00 81.12 66 ALA A CA 1
ATOM 496 C C . ALA A 1 66 ? 28.424 -9.027 -39.868 1.00 81.12 66 ALA A C 1
ATOM 498 O O . ALA A 1 66 ? 28.102 -8.730 -38.715 1.00 81.12 66 ALA A O 1
ATOM 499 N N . ALA A 1 67 ? 27.848 -10.036 -40.529 1.00 85.25 67 ALA A N 1
ATOM 500 C CA . ALA A 1 67 ? 26.780 -10.857 -39.961 1.00 85.25 67 ALA A CA 1
ATOM 501 C C . ALA A 1 67 ? 27.245 -11.629 -38.716 1.00 85.25 67 ALA A C 1
ATOM 503 O O . ALA A 1 67 ? 26.583 -11.583 -37.680 1.00 85.25 67 ALA A O 1
ATOM 504 N N . VAL A 1 68 ? 28.408 -12.283 -38.787 1.00 89.25 68 VAL A N 1
ATOM 505 C CA . VAL A 1 68 ? 28.973 -13.056 -37.669 1.00 89.25 68 VAL A CA 1
ATOM 506 C C . VAL A 1 68 ? 29.243 -12.164 -36.454 1.00 89.25 68 VAL A C 1
ATOM 508 O O . VAL A 1 68 ? 28.820 -12.508 -35.351 1.00 89.25 68 VAL A O 1
ATOM 511 N N . PHE A 1 69 ? 29.872 -10.999 -36.641 1.00 86.75 69 PHE A N 1
ATOM 512 C CA . PHE A 1 69 ? 30.146 -10.054 -35.548 1.00 86.75 69 PHE A CA 1
ATOM 513 C C . PHE A 1 69 ? 28.867 -9.477 -34.932 1.00 86.75 69 PHE A C 1
ATOM 515 O O . PHE A 1 69 ? 28.770 -9.366 -33.710 1.00 86.75 69 PHE A O 1
ATOM 522 N N . THR A 1 70 ? 27.863 -9.172 -35.757 1.00 88.00 70 THR A N 1
ATOM 523 C CA . THR A 1 70 ? 26.573 -8.646 -35.285 1.00 88.00 70 THR A CA 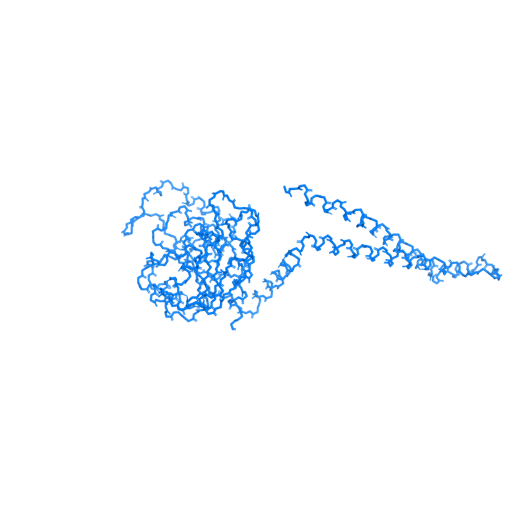1
ATOM 524 C C . THR A 1 70 ? 25.816 -9.693 -34.470 1.00 88.00 70 THR A C 1
ATOM 526 O O . THR A 1 70 ? 25.312 -9.386 -33.390 1.00 88.00 70 THR A O 1
ATOM 529 N N . ILE A 1 71 ? 25.773 -10.945 -34.938 1.00 91.94 71 ILE A N 1
ATOM 530 C CA . ILE A 1 71 ? 25.079 -12.036 -34.242 1.00 91.94 71 ILE A CA 1
ATOM 531 C C . ILE A 1 71 ? 25.802 -12.387 -32.937 1.00 91.94 71 ILE A C 1
ATOM 533 O O . ILE A 1 71 ? 25.167 -12.408 -31.884 1.00 91.94 71 ILE A O 1
ATOM 537 N N . LEU A 1 72 ? 27.120 -12.617 -32.969 1.00 91.88 72 LEU A N 1
ATOM 538 C CA . LEU A 1 72 ? 27.895 -12.945 -31.764 1.00 91.88 72 LEU A CA 1
ATOM 539 C C . LEU A 1 72 ? 27.863 -11.809 -30.738 1.00 91.88 72 LEU A C 1
ATOM 541 O O . LEU A 1 72 ? 27.617 -12.061 -29.558 1.00 91.88 72 LEU A O 1
ATOM 545 N N . GLY A 1 73 ? 28.060 -10.565 -31.186 1.00 88.31 73 GLY A N 1
ATOM 546 C CA . GLY A 1 73 ? 27.973 -9.384 -30.331 1.00 88.31 73 GLY A CA 1
ATOM 547 C C . GLY A 1 73 ? 26.581 -9.220 -29.722 1.00 88.31 73 GLY A C 1
ATOM 548 O O . GLY A 1 73 ? 26.460 -9.010 -28.518 1.00 88.31 73 GLY A O 1
ATOM 549 N N . GLY A 1 74 ? 25.528 -9.410 -30.522 1.00 88.88 74 GLY A N 1
ATOM 550 C CA . GLY A 1 74 ? 24.139 -9.339 -30.068 1.00 88.88 74 GLY A CA 1
ATOM 551 C C . GLY A 1 74 ? 23.784 -10.423 -29.048 1.00 88.88 74 GLY A C 1
ATOM 552 O O . GLY A 1 74 ? 23.153 -10.126 -28.035 1.00 88.88 74 GLY A O 1
ATOM 553 N N . VAL A 1 75 ? 24.232 -11.665 -29.257 1.00 91.81 75 VAL A N 1
ATOM 554 C CA . VAL A 1 75 ? 24.033 -12.763 -28.295 1.00 91.81 75 VAL A CA 1
ATOM 555 C C . VAL A 1 75 ? 24.785 -12.489 -26.992 1.00 91.81 75 VAL A C 1
ATOM 557 O O . VAL A 1 75 ? 24.197 -12.623 -25.918 1.00 91.81 75 VAL A O 1
ATOM 560 N N . ALA A 1 76 ? 26.049 -12.060 -27.058 1.00 89.19 76 ALA A N 1
ATOM 561 C CA . ALA A 1 76 ? 26.831 -11.710 -25.871 1.00 89.19 76 ALA A CA 1
ATOM 562 C C . ALA A 1 76 ? 26.195 -10.550 -25.086 1.00 89.19 76 ALA A C 1
ATOM 564 O O . ALA A 1 76 ? 26.071 -10.634 -23.863 1.00 89.19 76 ALA A O 1
ATOM 565 N N . LEU A 1 77 ? 25.723 -9.514 -25.789 1.00 87.81 77 LEU A N 1
ATOM 566 C CA . LEU A 1 77 ? 24.990 -8.389 -25.209 1.00 87.81 77 LEU A CA 1
ATOM 567 C C . LEU A 1 77 ? 23.706 -8.863 -24.517 1.00 87.81 77 LEU A C 1
ATOM 569 O O . LEU A 1 77 ? 23.470 -8.524 -23.360 1.00 87.81 77 LEU A O 1
ATOM 573 N N . LEU A 1 78 ? 22.906 -9.695 -25.190 1.00 86.31 78 LEU A N 1
ATOM 574 C CA . LEU A 1 78 ? 21.653 -10.224 -24.651 1.00 86.31 78 LEU A CA 1
ATOM 575 C C . LEU A 1 78 ? 21.887 -11.084 -23.402 1.00 86.31 78 LEU A C 1
ATOM 577 O O . LEU A 1 78 ? 21.135 -10.972 -22.435 1.00 86.31 78 LEU A O 1
ATOM 581 N N . VAL A 1 79 ? 22.923 -11.928 -23.401 1.00 88.19 79 VAL A N 1
ATOM 582 C CA . VAL A 1 79 ? 23.301 -12.752 -22.241 1.00 88.19 79 VAL A CA 1
ATOM 583 C C . VAL A 1 79 ? 23.791 -11.879 -21.088 1.00 88.19 79 VAL A C 1
ATOM 585 O O . VAL A 1 79 ? 23.367 -12.099 -19.953 1.00 88.19 79 VAL A O 1
ATOM 588 N N . ALA A 1 80 ? 24.638 -10.883 -21.360 1.00 85.00 80 ALA A N 1
ATOM 589 C CA . ALA A 1 80 ? 25.142 -9.961 -20.346 1.00 85.00 80 ALA A CA 1
ATOM 590 C C . ALA A 1 80 ? 24.001 -9.158 -19.711 1.00 85.00 80 ALA A C 1
ATOM 592 O O . ALA A 1 80 ? 23.883 -9.148 -18.487 1.00 85.00 80 ALA A O 1
ATOM 593 N N . VAL A 1 81 ? 23.112 -8.579 -20.526 1.00 81.56 81 VAL A N 1
ATOM 594 C CA . VAL A 1 81 ? 21.915 -7.872 -20.049 1.00 81.56 81 VAL A CA 1
ATOM 595 C C . VAL A 1 81 ? 21.046 -8.818 -19.240 1.00 81.56 81 VAL A C 1
ATOM 597 O O . VAL A 1 81 ? 20.751 -8.505 -18.100 1.00 81.56 81 VAL A O 1
ATOM 600 N N . ARG A 1 82 ? 20.711 -10.014 -19.745 1.00 80.06 82 ARG A N 1
ATOM 601 C CA . ARG A 1 82 ? 19.897 -10.984 -18.992 1.00 80.06 82 ARG A CA 1
ATOM 602 C C . ARG A 1 82 ? 20.527 -11.422 -17.677 1.00 80.06 82 ARG A C 1
ATOM 604 O O . ARG A 1 82 ? 19.783 -11.704 -16.751 1.00 80.06 82 ARG A O 1
ATOM 611 N N . ARG A 1 83 ? 21.854 -11.512 -17.575 1.00 81.06 83 ARG A N 1
ATOM 612 C CA . ARG A 1 83 ? 22.545 -11.896 -16.333 1.00 81.06 83 ARG A CA 1
ATOM 613 C C . ARG A 1 83 ? 22.655 -10.743 -15.343 1.00 81.06 83 ARG A C 1
ATOM 615 O O . ARG A 1 83 ? 22.461 -10.986 -14.158 1.00 81.06 83 ARG A O 1
ATOM 622 N N . ILE A 1 84 ? 22.910 -9.523 -15.816 1.00 76.00 84 ILE A N 1
ATOM 623 C CA . ILE A 1 84 ? 22.878 -8.306 -14.990 1.00 76.00 84 ILE A CA 1
ATOM 624 C C . ILE A 1 84 ? 21.453 -8.094 -14.474 1.00 76.00 84 ILE A C 1
ATOM 626 O O . ILE A 1 84 ? 21.246 -8.002 -13.267 1.00 76.00 84 ILE A O 1
ATOM 630 N N . ASN A 1 85 ? 20.474 -8.175 -15.373 1.00 61.69 85 ASN A N 1
ATOM 631 C CA . ASN A 1 85 ? 19.060 -8.140 -15.053 1.00 61.69 85 ASN A CA 1
ATOM 632 C C . ASN A 1 85 ? 18.703 -9.287 -14.108 1.00 61.69 85 ASN A C 1
ATOM 634 O O . ASN A 1 85 ? 18.210 -9.007 -13.043 1.00 61.69 85 ASN A O 1
ATOM 638 N N . ALA A 1 86 ? 19.047 -10.552 -14.347 1.00 67.62 86 ALA A N 1
ATOM 639 C CA . ALA A 1 86 ? 18.774 -11.624 -13.375 1.00 67.62 86 ALA A CA 1
ATOM 640 C C . ALA A 1 86 ? 19.470 -11.432 -12.008 1.00 67.62 86 ALA A C 1
ATOM 642 O O . ALA A 1 86 ? 19.003 -11.982 -11.017 1.00 67.62 86 ALA A O 1
ATOM 643 N N . SER A 1 87 ? 20.566 -10.664 -11.936 1.00 61.56 87 SER A N 1
ATOM 644 C CA . SER A 1 87 ? 21.242 -10.324 -10.673 1.00 61.56 87 SER A CA 1
ATOM 645 C C . SER A 1 87 ? 20.636 -9.123 -9.932 1.00 61.56 87 SER A C 1
ATOM 647 O O . SER A 1 87 ? 20.872 -8.980 -8.737 1.00 61.56 87 SER A O 1
ATOM 649 N N . GLU A 1 88 ? 19.834 -8.294 -10.610 1.00 53.22 88 GLU A N 1
ATOM 650 C CA . GLU A 1 88 ? 19.042 -7.195 -10.020 1.00 53.22 88 GLU A CA 1
ATOM 651 C C . GLU A 1 88 ? 17.530 -7.529 -9.945 1.00 53.22 88 GLU A C 1
ATOM 653 O O . GLU A 1 88 ? 16.779 -6.972 -9.146 1.00 53.22 88 GLU A O 1
ATOM 658 N N . ILE A 1 89 ? 17.075 -8.511 -10.723 1.00 46.53 89 ILE A N 1
ATOM 659 C CA . ILE A 1 89 ? 15.705 -9.025 -10.841 1.00 46.53 89 ILE A CA 1
ATOM 660 C C . ILE A 1 89 ? 15.571 -10.256 -9.948 1.00 46.53 89 ILE A C 1
ATOM 662 O O . ILE A 1 89 ? 15.178 -11.343 -10.365 1.00 46.53 89 ILE A O 1
ATOM 666 N N . GLY A 1 90 ? 15.858 -10.040 -8.669 1.00 46.72 90 GLY A N 1
ATOM 667 C CA . GLY A 1 90 ? 14.986 -10.614 -7.657 1.00 46.72 90 GLY A CA 1
ATOM 668 C C . GLY A 1 90 ? 13.581 -10.006 -7.737 1.00 46.72 90 GLY A C 1
ATOM 669 O O . GLY A 1 90 ? 12.629 -10.709 -7.435 1.00 46.72 90 GLY A O 1
ATOM 670 N N . GLU A 1 91 ? 13.413 -8.746 -8.193 1.00 47.88 91 GLU A N 1
ATOM 671 C CA . GLU A 1 91 ? 12.067 -8.133 -8.185 1.00 47.88 91 GLU A CA 1
ATOM 672 C C . GLU A 1 91 ? 11.828 -6.836 -8.997 1.00 47.88 91 GLU A C 1
ATOM 674 O O . GLU A 1 91 ? 10.678 -6.426 -9.151 1.00 47.88 91 GLU A O 1
ATOM 679 N N . ILE A 1 92 ? 12.849 -6.154 -9.536 1.00 49.66 92 ILE A N 1
ATOM 680 C CA . ILE A 1 92 ? 12.688 -4.718 -9.871 1.00 49.66 92 ILE A CA 1
ATOM 681 C C . ILE A 1 92 ? 12.138 -4.426 -11.291 1.00 49.66 92 ILE A C 1
ATOM 683 O O . ILE A 1 92 ? 11.467 -3.412 -11.488 1.00 49.66 92 ILE A O 1
ATOM 687 N N . ASP A 1 93 ? 12.299 -5.308 -12.283 1.00 48.16 93 ASP A N 1
ATOM 688 C CA . ASP A 1 93 ? 12.078 -4.933 -13.703 1.00 48.16 93 ASP A CA 1
ATOM 689 C C . ASP A 1 93 ? 10.664 -5.228 -14.261 1.00 48.16 93 ASP A C 1
ATOM 691 O O . ASP A 1 93 ? 10.349 -4.972 -15.419 1.00 48.16 93 ASP A O 1
ATOM 695 N N . SER A 1 94 ? 9.746 -5.721 -13.424 1.00 53.66 94 SER A N 1
ATOM 696 C CA . SER A 1 94 ? 8.301 -5.741 -13.739 1.00 53.66 94 SER A CA 1
ATOM 697 C C . SER A 1 94 ? 7.542 -4.613 -13.031 1.00 53.66 94 SER A C 1
ATOM 699 O O . SER A 1 94 ? 6.398 -4.319 -13.373 1.00 53.66 94 SER A O 1
ATOM 701 N N . PHE A 1 95 ? 8.173 -3.972 -12.050 1.00 56.62 95 PHE A N 1
ATOM 702 C CA . PHE A 1 95 ? 7.507 -3.131 -11.067 1.00 56.62 95 PHE A CA 1
ATOM 703 C C . PHE A 1 95 ? 7.216 -1.723 -11.604 1.00 56.62 95 PHE A C 1
ATOM 705 O O . PHE A 1 95 ? 6.053 -1.345 -11.736 1.00 56.62 95 PHE A O 1
ATOM 712 N N . TRP A 1 96 ? 8.239 -0.970 -12.020 1.00 49.91 96 TRP A N 1
ATOM 713 C CA . TRP A 1 96 ? 8.073 0.435 -12.421 1.00 49.91 96 TRP A CA 1
ATOM 714 C C . TRP A 1 96 ? 7.345 0.618 -13.759 1.00 49.91 96 TRP A C 1
ATOM 716 O O . TRP A 1 96 ? 6.543 1.540 -13.894 1.00 49.91 96 TRP A O 1
ATOM 726 N N . TRP A 1 97 ? 7.535 -0.289 -14.724 1.00 48.22 97 TRP A N 1
ATOM 727 C CA . TRP A 1 97 ? 6.823 -0.239 -16.009 1.00 48.22 97 TRP A CA 1
ATOM 728 C C . TRP A 1 97 ? 5.330 -0.571 -15.862 1.00 48.22 97 TRP A C 1
ATOM 730 O O . TRP A 1 97 ? 4.485 0.131 -16.417 1.00 48.22 97 TRP A O 1
ATOM 740 N N . LYS A 1 98 ? 4.968 -1.581 -15.051 1.00 55.75 98 LYS A N 1
ATOM 741 C CA . LYS A 1 98 ? 3.554 -1.893 -14.771 1.00 55.75 98 LYS A CA 1
ATOM 742 C C . LYS A 1 98 ? 2.899 -0.810 -13.920 1.00 55.75 98 LYS A C 1
ATOM 744 O O . LYS A 1 98 ? 1.755 -0.466 -14.194 1.00 55.75 98 LYS A O 1
ATOM 749 N N . VAL A 1 99 ? 3.612 -0.233 -12.949 1.00 56.62 99 VAL A N 1
ATOM 750 C CA . VAL A 1 99 ? 3.128 0.910 -12.156 1.00 56.62 99 VAL A CA 1
ATOM 751 C C . VAL A 1 99 ? 2.887 2.124 -13.044 1.00 56.62 99 VAL A C 1
ATOM 753 O O . VAL A 1 99 ? 1.816 2.712 -12.950 1.00 56.62 99 VAL A O 1
ATOM 756 N N . ALA A 1 100 ? 3.815 2.474 -13.936 1.00 54.31 100 ALA A N 1
ATOM 757 C CA . ALA A 1 100 ? 3.681 3.632 -14.816 1.00 54.31 100 ALA A CA 1
ATOM 758 C C . ALA A 1 100 ? 2.543 3.463 -15.835 1.00 54.31 100 ALA A C 1
ATOM 760 O O . ALA A 1 100 ? 1.676 4.333 -15.943 1.00 54.31 100 ALA A O 1
ATOM 761 N N . VAL A 1 101 ? 2.490 2.324 -16.535 1.00 55.59 101 VAL A N 1
ATOM 762 C CA . VAL A 1 101 ? 1.439 2.041 -17.528 1.00 55.59 101 VAL A CA 1
ATOM 763 C C . VAL A 1 101 ? 0.076 1.930 -16.856 1.00 55.59 101 VAL A C 1
ATOM 765 O O . VAL A 1 101 ? -0.903 2.491 -17.345 1.00 55.59 101 VAL A O 1
ATOM 768 N N . ALA A 1 102 ? -0.002 1.280 -15.696 1.00 52.12 102 ALA A N 1
ATOM 769 C CA . ALA A 1 102 ? -1.245 1.227 -14.956 1.00 52.12 102 ALA A CA 1
ATOM 770 C C . ALA A 1 102 ? -1.609 2.623 -14.424 1.00 52.12 102 ALA A C 1
ATOM 772 O O . ALA A 1 102 ? -2.769 3.009 -14.513 1.00 52.12 102 ALA A O 1
ATOM 773 N N . ALA A 1 103 ? -0.694 3.397 -13.832 1.00 51.75 103 ALA A N 1
ATOM 774 C CA . ALA A 1 103 ? -0.986 4.736 -13.295 1.00 51.75 103 ALA A CA 1
ATOM 775 C C . ALA A 1 103 ? -1.523 5.669 -14.385 1.00 51.75 103 ALA A C 1
ATOM 777 O O . ALA A 1 103 ? -2.460 6.427 -14.140 1.00 51.75 103 ALA A O 1
ATOM 778 N N . LEU A 1 104 ? -1.004 5.534 -15.606 1.00 50.47 104 LEU A N 1
ATOM 779 C CA . LEU A 1 104 ? -1.500 6.262 -16.763 1.00 50.47 104 LEU A CA 1
ATOM 780 C C . LEU A 1 104 ? -2.864 5.734 -17.244 1.00 50.47 104 LEU A C 1
ATOM 782 O O . LEU A 1 104 ? -3.767 6.528 -17.480 1.00 50.47 104 LEU A O 1
ATOM 786 N N . ALA A 1 105 ? -3.064 4.414 -17.325 1.00 50.38 105 ALA A N 1
ATOM 787 C CA . ALA A 1 105 ? -4.311 3.820 -17.822 1.00 50.38 105 ALA A CA 1
ATOM 788 C C . ALA A 1 105 ? -5.497 3.947 -16.843 1.00 50.38 105 ALA A C 1
ATOM 790 O O . ALA A 1 105 ? -6.626 4.204 -17.255 1.00 50.38 105 ALA A O 1
ATOM 791 N N . GLY A 1 106 ? -5.247 3.806 -15.538 1.00 48.53 106 GLY A N 1
ATOM 792 C CA . GLY A 1 106 ? -6.282 3.879 -14.498 1.00 48.53 106 GLY A CA 1
ATOM 793 C C . GLY A 1 106 ? -6.833 5.289 -14.295 1.00 48.53 106 GLY A C 1
ATOM 794 O O . GLY A 1 106 ? -8.006 5.445 -13.972 1.00 48.53 106 GLY A O 1
ATOM 795 N N . ARG A 1 107 ? -6.010 6.314 -14.550 1.00 52.19 107 ARG A N 1
ATOM 796 C CA . ARG A 1 107 ? -6.378 7.722 -14.360 1.00 52.19 107 ARG A CA 1
ATOM 797 C C . ARG A 1 107 ? -7.396 8.230 -15.386 1.00 52.19 107 ARG A C 1
ATOM 799 O O . ARG A 1 107 ? -8.114 9.176 -15.089 1.00 52.19 107 ARG A O 1
ATOM 806 N N . TRP A 1 108 ? -7.466 7.619 -16.571 1.00 47.09 108 TRP A N 1
ATOM 807 C CA . TRP A 1 108 ? -8.274 8.134 -17.684 1.00 47.09 108 TRP A CA 1
ATOM 808 C C . TRP A 1 108 ? -9.615 7.417 -17.895 1.00 47.09 108 TRP A C 1
ATOM 810 O O . TRP A 1 108 ? -10.505 8.018 -18.485 1.00 47.09 108 TRP A O 1
ATOM 820 N N . TRP A 1 109 ? -9.792 6.178 -17.414 1.00 45.00 109 TRP A N 1
ATOM 821 C CA . TRP A 1 109 ? -10.918 5.339 -17.863 1.00 45.00 109 TRP A CA 1
ATOM 822 C C . TRP A 1 109 ? -11.923 4.877 -16.795 1.00 45.00 109 TRP A C 1
ATOM 824 O O . TRP A 1 109 ? -13.051 4.574 -17.163 1.00 45.00 109 TRP A O 1
ATOM 834 N N . LEU A 1 110 ? -11.578 4.820 -15.500 1.00 48.75 110 LEU A N 1
ATOM 835 C CA . LEU A 1 110 ? -12.431 4.144 -14.493 1.00 48.75 110 LEU A CA 1
ATOM 836 C C . LEU A 1 110 ? -12.940 5.035 -13.346 1.00 48.75 110 LEU A C 1
ATOM 838 O O . LEU A 1 110 ? -13.718 4.578 -12.514 1.00 48.75 110 LEU A O 1
ATOM 842 N N . GLY A 1 111 ? -12.557 6.314 -13.315 1.00 58.56 111 GLY A N 1
ATOM 843 C CA . GLY A 1 111 ? -12.799 7.174 -12.157 1.00 58.56 111 GLY A CA 1
ATOM 844 C C . GLY A 1 111 ? -11.930 6.778 -10.956 1.00 58.56 111 GLY A C 1
ATOM 845 O O . GLY A 1 111 ? -11.469 5.648 -10.826 1.00 58.56 111 GLY A O 1
ATOM 846 N N . GLU A 1 112 ? -11.647 7.734 -10.074 1.00 72.06 112 GLU A N 1
ATOM 847 C CA . GLU A 1 112 ? -10.856 7.456 -8.872 1.00 72.06 112 GLU A CA 1
ATOM 848 C C . GLU A 1 112 ? -11.730 6.799 -7.798 1.00 72.06 112 GLU A C 1
ATOM 850 O O . GLU A 1 112 ? -12.759 7.368 -7.406 1.00 72.06 112 GLU A O 1
ATOM 855 N N . SER A 1 113 ? -11.307 5.627 -7.312 1.00 82.25 113 SER A N 1
ATOM 856 C CA . SER A 1 113 ? -11.958 4.926 -6.202 1.00 82.25 113 SER A CA 1
ATOM 857 C C . SER A 1 113 ? -11.911 5.769 -4.929 1.00 82.25 113 SER A C 1
ATOM 859 O O . SER A 1 113 ? -10.857 6.306 -4.564 1.00 82.25 113 SER A O 1
ATOM 861 N N . ARG A 1 114 ? -13.046 5.862 -4.236 1.00 89.00 114 ARG A N 1
ATOM 862 C CA . ARG A 1 114 ? -13.156 6.486 -2.916 1.00 89.00 114 ARG A CA 1
ATOM 863 C C . ARG A 1 114 ? -12.619 5.515 -1.880 1.00 89.00 114 ARG A C 1
ATOM 865 O O . ARG A 1 114 ? -13.228 4.475 -1.629 1.00 89.00 114 ARG A O 1
ATOM 872 N N . VAL A 1 115 ? -11.481 5.854 -1.292 1.00 90.62 115 VAL A N 1
ATOM 873 C CA . VAL A 1 115 ? -10.816 4.998 -0.308 1.00 90.62 115 VAL A CA 1
ATOM 874 C C . VAL A 1 115 ? -10.902 5.657 1.054 1.00 90.62 115 VAL A C 1
ATOM 876 O O . VAL A 1 115 ? -10.500 6.806 1.210 1.00 90.62 115 VAL A O 1
ATOM 879 N N . VAL A 1 116 ? -11.400 4.935 2.049 1.00 92.31 116 VAL A N 1
ATOM 880 C CA . VAL A 1 116 ? -11.307 5.352 3.449 1.00 92.31 116 VAL A CA 1
ATOM 881 C C . VAL A 1 116 ? -10.133 4.626 4.084 1.00 92.31 116 VAL A C 1
ATOM 883 O O . VAL A 1 116 ? -10.015 3.414 3.951 1.00 92.31 116 VAL A O 1
ATOM 886 N N . VAL A 1 117 ? -9.252 5.350 4.762 1.00 91.44 117 VAL A N 1
ATOM 887 C CA . VAL A 1 117 ? -8.099 4.783 5.461 1.00 91.44 117 VAL A CA 1
ATOM 888 C C . VAL A 1 117 ? -8.314 4.968 6.944 1.00 91.44 117 VAL A C 1
ATOM 890 O O . VAL 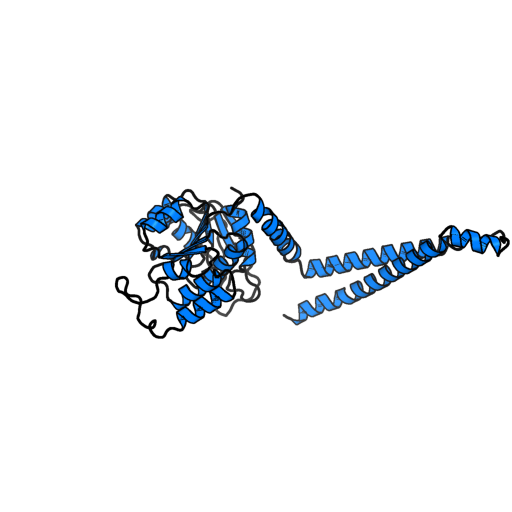A 1 117 ? -8.429 6.098 7.402 1.00 91.44 117 VAL A O 1
ATOM 893 N N . VAL A 1 118 ? -8.340 3.882 7.700 1.00 89.75 118 VAL A N 1
ATOM 894 C CA . VAL A 1 118 ? -8.270 3.946 9.158 1.00 89.75 118 VAL A CA 1
ATOM 895 C C . VAL A 1 118 ? -6.799 3.876 9.527 1.00 89.75 118 VAL A C 1
ATOM 897 O O . VAL A 1 118 ? -6.169 2.825 9.380 1.00 89.75 118 VAL A O 1
ATOM 900 N N . ALA A 1 119 ? -6.245 5.013 9.936 1.00 81.44 119 ALA A N 1
ATOM 901 C CA . ALA A 1 119 ? -4.824 5.151 10.205 1.00 81.44 119 ALA A CA 1
ATOM 902 C C . ALA A 1 119 ? -4.553 5.361 11.698 1.00 81.44 119 ALA A C 1
ATOM 904 O O . ALA A 1 119 ? -5.297 6.050 12.392 1.00 81.44 119 ALA A O 1
ATOM 905 N N . GLY A 1 120 ? -3.454 4.778 12.165 1.00 74.56 120 GLY A N 1
ATOM 906 C CA . GLY A 1 120 ? -2.857 4.998 13.477 1.00 74.56 120 GLY A CA 1
ATOM 907 C C . GLY A 1 120 ? -1.355 4.721 13.399 1.00 74.56 120 GLY A C 1
ATOM 908 O O . GLY A 1 120 ? -0.913 4.023 12.486 1.00 74.56 120 GLY A O 1
ATOM 909 N N . GLY A 1 121 ? -0.580 5.317 14.304 1.00 76.12 121 GLY A N 1
ATOM 910 C CA . GLY A 1 121 ? 0.880 5.204 14.357 1.00 76.12 121 GLY A CA 1
ATOM 911 C C . GLY A 1 121 ? 1.661 5.687 13.122 1.00 76.12 121 GLY A C 1
ATOM 912 O O . GLY A 1 121 ? 1.123 6.014 12.058 1.00 76.12 121 GLY A O 1
ATOM 913 N N . ASP A 1 122 ? 2.985 5.687 13.256 1.00 76.56 122 ASP A N 1
ATOM 914 C CA . ASP A 1 122 ? 3.922 6.112 12.206 1.00 76.56 122 ASP A CA 1
ATOM 915 C C . ASP A 1 122 ? 3.989 5.116 11.039 1.00 76.56 122 ASP A C 1
ATOM 917 O O . ASP A 1 122 ? 4.325 5.481 9.904 1.00 76.56 122 ASP A O 1
ATOM 921 N N . ALA A 1 123 ? 3.633 3.847 11.275 1.00 79.69 123 ALA A N 1
ATOM 922 C CA . ALA A 1 123 ? 3.654 2.825 10.235 1.00 79.69 123 ALA A CA 1
ATOM 923 C C . ALA A 1 123 ? 2.600 3.078 9.139 1.00 79.69 123 ALA A C 1
ATOM 925 O O . ALA A 1 123 ? 2.684 2.486 8.059 1.00 79.69 123 ALA A O 1
ATOM 926 N N . CYS A 1 124 ? 1.645 3.991 9.362 1.00 84.44 124 CYS A N 1
ATOM 927 C CA . CYS A 1 124 ? 0.683 4.420 8.348 1.00 84.44 124 CYS A CA 1
ATOM 928 C C . CYS A 1 124 ? 1.251 5.412 7.318 1.00 84.44 124 CYS A C 1
ATOM 930 O O . CYS A 1 124 ? 0.650 5.589 6.258 1.00 84.44 124 CYS A O 1
ATOM 932 N N . LEU A 1 125 ? 2.402 6.050 7.551 1.00 85.94 125 LEU A N 1
ATOM 933 C CA . LEU A 1 125 ? 2.928 7.054 6.614 1.00 85.94 125 LEU A CA 1
ATOM 934 C C . LEU A 1 125 ? 3.303 6.477 5.237 1.00 85.94 125 LEU A C 1
ATOM 936 O O . LEU A 1 125 ? 2.920 7.076 4.226 1.00 85.94 125 LEU A O 1
ATOM 940 N N . PRO A 1 126 ? 3.984 5.315 5.131 1.00 86.25 126 PRO A N 1
ATOM 941 C CA . PRO A 1 126 ? 4.202 4.674 3.837 1.00 86.25 126 PRO A CA 1
ATOM 942 C C . PRO A 1 126 ? 2.893 4.302 3.135 1.00 86.25 126 PRO A C 1
ATOM 944 O O . PRO A 1 126 ? 2.783 4.451 1.920 1.00 86.25 126 PRO A O 1
ATOM 947 N N . LEU A 1 127 ? 1.873 3.889 3.893 1.00 87.94 127 LEU A N 1
ATOM 948 C CA . LEU A 1 127 ? 0.550 3.580 3.355 1.00 87.94 127 LEU A CA 1
ATOM 949 C C . LEU A 1 127 ? -0.102 4.817 2.719 1.00 87.94 127 LEU A C 1
ATOM 951 O O . LEU A 1 127 ? -0.560 4.748 1.577 1.00 87.94 127 LEU A O 1
ATOM 955 N N . LEU A 1 128 ? -0.093 5.960 3.412 1.00 87.56 128 LEU A N 1
ATOM 956 C CA . LEU A 1 128 ? -0.646 7.217 2.892 1.00 87.56 128 LEU A CA 1
ATOM 957 C C . LEU A 1 128 ? 0.108 7.713 1.651 1.00 87.56 128 LEU A C 1
ATOM 959 O O . LEU A 1 128 ? -0.516 8.097 0.659 1.00 87.56 128 LEU A O 1
ATOM 963 N N . ARG A 1 129 ? 1.446 7.635 1.665 1.00 84.56 129 ARG A N 1
ATOM 964 C CA . ARG A 1 129 ? 2.286 7.973 0.502 1.00 84.56 129 ARG A CA 1
ATOM 965 C C . ARG A 1 129 ? 1.993 7.064 -0.691 1.00 84.56 129 ARG A C 1
ATOM 967 O O . ARG A 1 129 ? 1.912 7.544 -1.821 1.00 84.56 129 ARG A O 1
ATOM 974 N N . GLY A 1 130 ? 1.797 5.770 -0.440 1.00 83.50 130 GLY A N 1
ATOM 975 C CA . GLY A 1 130 ? 1.402 4.802 -1.458 1.00 83.50 130 GLY A CA 1
ATOM 976 C C . GLY A 1 130 ? 0.035 5.125 -2.060 1.00 83.50 130 GLY A C 1
ATOM 977 O O . GLY A 1 130 ? -0.104 5.192 -3.281 1.00 83.50 130 GLY A O 1
ATOM 978 N N . LEU A 1 131 ? -0.962 5.413 -1.222 1.00 83.56 131 LEU A N 1
ATOM 979 C CA . LEU A 1 131 ? -2.317 5.769 -1.657 1.00 83.56 131 LEU A CA 1
ATOM 980 C C . LEU A 1 131 ? -2.354 7.029 -2.525 1.00 83.56 131 LEU A C 1
ATOM 982 O O . LEU A 1 131 ? -3.007 7.025 -3.572 1.00 83.56 131 LEU A O 1
ATOM 986 N N . LYS A 1 132 ? -1.579 8.060 -2.160 1.00 81.00 132 LYS A N 1
ATOM 987 C CA . LYS A 1 132 ? -1.448 9.303 -2.940 1.00 81.00 132 LYS A CA 1
ATOM 988 C C . LYS A 1 132 ? -1.055 9.046 -4.405 1.00 81.00 132 LYS A C 1
ATOM 990 O O . LYS A 1 132 ? -1.427 9.822 -5.292 1.00 81.00 132 LYS A O 1
ATOM 995 N N . SER A 1 133 ? -0.311 7.970 -4.682 1.00 76.81 133 SER A N 1
ATOM 996 C CA . SER A 1 133 ? 0.148 7.650 -6.039 1.00 76.81 133 SER A CA 1
ATOM 997 C C . SER A 1 133 ? -0.977 7.218 -6.989 1.00 76.81 133 SER A C 1
ATOM 999 O O . SER A 1 133 ? -0.831 7.404 -8.198 1.00 76.81 133 SER A O 1
ATOM 1001 N N . PHE A 1 134 ? -2.098 6.690 -6.476 1.00 76.00 134 PHE A N 1
ATOM 1002 C CA . PHE A 1 134 ? -3.141 6.096 -7.322 1.00 76.00 134 PHE A CA 1
ATOM 1003 C C . PHE A 1 134 ? -4.576 6.560 -7.045 1.00 76.00 134 PHE A C 1
ATOM 1005 O O . PHE A 1 134 ? -5.424 6.354 -7.911 1.00 76.00 134 PHE A O 1
ATOM 1012 N N . THR A 1 135 ? -4.869 7.185 -5.901 1.00 77.19 135 THR A N 1
ATOM 1013 C CA . THR A 1 135 ? -6.185 7.793 -5.640 1.00 77.19 135 THR A CA 1
ATOM 1014 C C . THR A 1 135 ? -6.039 9.234 -5.149 1.00 77.19 135 THR A C 1
ATOM 1016 O O . THR A 1 135 ? -5.217 9.526 -4.281 1.00 77.19 135 THR A O 1
ATOM 1019 N N . GLY A 1 136 ? -6.833 10.143 -5.723 1.00 73.50 136 GLY A N 1
ATOM 1020 C CA . GLY A 1 136 ? -7.050 11.511 -5.246 1.00 73.50 136 GLY A CA 1
ATOM 1021 C C . GLY A 1 136 ? -8.331 11.652 -4.410 1.00 73.50 136 GLY A C 1
ATOM 1022 O O . GLY A 1 136 ? -8.787 12.762 -4.136 1.00 73.50 136 GLY A O 1
ATOM 1023 N N . ARG A 1 137 ? -8.951 10.529 -4.018 1.00 82.94 137 ARG A N 1
ATOM 1024 C CA . ARG A 1 137 ? -10.182 10.475 -3.212 1.00 82.94 137 ARG A CA 1
ATOM 1025 C C . ARG A 1 137 ? -9.997 9.622 -1.961 1.00 82.94 137 ARG A C 1
ATOM 1027 O O . ARG A 1 137 ? -10.837 8.779 -1.643 1.00 82.94 137 ARG A O 1
ATOM 1034 N N . ALA A 1 138 ? -8.892 9.841 -1.256 1.00 84.44 138 ALA A N 1
ATOM 1035 C CA . ALA A 1 138 ? -8.653 9.223 0.041 1.00 84.44 138 ALA A CA 1
ATOM 1036 C C . ALA A 1 138 ? -9.319 10.039 1.164 1.00 84.44 138 ALA A C 1
ATOM 1038 O O . ALA A 1 138 ? -9.206 11.260 1.186 1.00 84.44 138 ALA A O 1
ATOM 1039 N N . THR A 1 139 ? -9.997 9.386 2.106 1.00 87.19 139 THR A N 1
ATOM 1040 C CA . THR A 1 139 ? -10.417 9.982 3.384 1.00 87.19 139 THR A CA 1
ATOM 1041 C C . THR A 1 139 ? -9.700 9.250 4.503 1.00 87.19 139 THR A C 1
ATOM 1043 O O . THR A 1 139 ? -9.903 8.053 4.676 1.00 87.19 139 THR A O 1
ATOM 1046 N N . VAL A 1 140 ? -8.846 9.939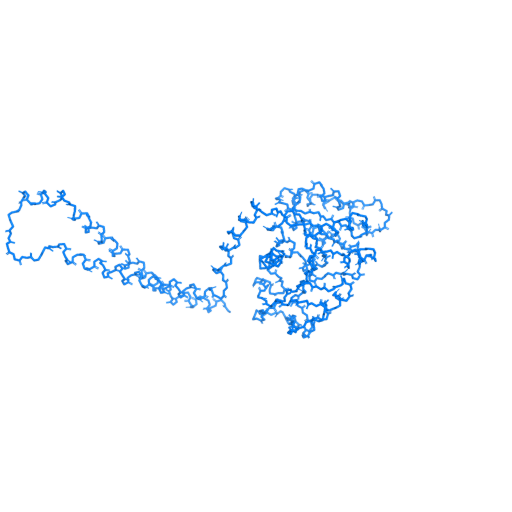 5.245 1.00 87.44 140 VAL A N 1
ATOM 1047 C CA . VAL A 1 140 ? -8.073 9.359 6.341 1.00 87.44 140 VAL A CA 1
ATOM 1048 C C . VAL A 1 140 ? -8.792 9.639 7.647 1.00 87.44 140 VAL A C 1
ATOM 1050 O O . VAL A 1 140 ? -8.951 10.793 8.037 1.00 87.44 140 VAL A O 1
ATOM 1053 N N . LEU A 1 141 ? -9.238 8.569 8.293 1.00 86.62 141 LEU A N 1
ATOM 1054 C CA . LEU A 1 141 ? -9.843 8.576 9.610 1.00 86.62 141 LEU A CA 1
ATOM 1055 C C . LEU A 1 141 ? -8.749 8.455 10.654 1.00 86.62 141 LEU A C 1
ATOM 1057 O O . LEU A 1 141 ? -8.012 7.465 10.684 1.00 86.62 141 LEU A O 1
ATOM 1061 N N . VAL A 1 142 ? -8.679 9.473 11.500 1.00 82.88 142 VAL A N 1
ATOM 1062 C CA . VAL A 1 142 ? -7.670 9.592 12.547 1.00 82.88 142 VAL A CA 1
ATOM 1063 C C . VAL A 1 142 ? -8.361 9.543 13.916 1.00 82.88 142 VAL A C 1
ATOM 1065 O O . VAL A 1 142 ? -9.357 10.253 14.114 1.00 82.88 142 VAL A O 1
ATOM 1068 N N . PRO A 1 143 ? -7.881 8.719 14.866 1.00 76.62 143 PRO A N 1
ATOM 1069 C CA . PRO A 1 143 ? -8.371 8.734 16.239 1.00 76.62 143 PRO A CA 1
ATOM 1070 C C . PRO A 1 143 ? -8.223 10.125 16.877 1.00 76.62 143 PRO A C 1
ATOM 1072 O O . PRO A 1 143 ? -7.235 10.813 16.603 1.00 76.62 143 PRO A O 1
ATOM 1075 N N . PRO A 1 144 ? -9.154 10.543 17.752 1.00 71.25 144 PRO A N 1
ATOM 1076 C CA . PRO A 1 144 ? -9.111 11.865 18.386 1.00 71.25 144 PRO A CA 1
ATOM 1077 C C . PRO A 1 144 ? -7.867 12.081 19.261 1.00 71.25 144 PRO A C 1
ATOM 1079 O O . PRO A 1 144 ? -7.435 13.211 19.445 1.00 71.25 144 PRO A O 1
ATOM 1082 N N . GLU A 1 145 ? -7.267 11.002 19.757 1.00 72.12 145 GLU A N 1
ATOM 1083 C CA . GLU A 1 145 ? -6.096 11.022 20.641 1.00 72.12 145 GLU A CA 1
ATOM 1084 C C . GLU A 1 145 ? -4.759 11.109 19.881 1.00 72.12 145 GLU A C 1
ATOM 1086 O O . GLU A 1 145 ? -3.688 11.055 20.482 1.00 72.12 145 GLU A O 1
ATOM 1091 N N . THR A 1 146 ? -4.796 11.232 18.550 1.00 73.94 146 THR A N 1
ATOM 1092 C CA . THR A 1 146 ? -3.582 11.216 17.726 1.00 73.94 146 THR A CA 1
ATOM 1093 C C . THR A 1 146 ? -2.694 12.432 18.014 1.00 73.94 146 THR A C 1
ATOM 1095 O O . THR A 1 146 ? -3.163 13.570 17.899 1.00 73.94 146 THR A O 1
ATOM 1098 N N . PRO A 1 147 ? -1.396 12.236 18.325 1.00 75.69 147 PRO A N 1
ATOM 1099 C CA . PRO A 1 147 ? -0.479 13.338 18.582 1.00 75.69 147 PRO A CA 1
ATOM 1100 C C . PRO A 1 147 ? -0.368 14.296 17.391 1.00 75.69 147 PRO A C 1
ATOM 1102 O O . PRO A 1 147 ? -0.235 13.880 16.240 1.00 75.69 147 PRO A O 1
ATOM 1105 N N . ARG A 1 148 ? -0.322 15.602 17.676 1.00 70.81 148 ARG A N 1
ATOM 1106 C CA . ARG A 1 148 ? -0.117 16.662 16.672 1.00 70.81 148 ARG A CA 1
ATOM 1107 C C . ARG A 1 148 ? 1.061 16.437 15.710 1.00 70.81 148 ARG A C 1
ATOM 1109 O O . ARG A 1 148 ? 0.839 16.605 14.513 1.00 70.81 148 ARG A O 1
ATOM 1116 N N . PRO A 1 149 ? 2.282 16.069 16.156 1.00 74.44 149 PRO A N 1
ATOM 1117 C CA . PRO A 1 149 ? 3.389 15.841 15.222 1.00 74.44 149 PRO A CA 1
ATOM 1118 C C . PRO A 1 149 ? 3.086 14.703 14.240 1.00 74.44 149 PRO A C 1
ATOM 1120 O O . PRO A 1 149 ? 3.386 14.815 13.057 1.00 74.44 149 PRO A O 1
ATOM 1123 N N . MET A 1 150 ? 2.399 13.657 14.696 1.00 75.94 150 MET A N 1
ATOM 1124 C CA . MET A 1 150 ? 1.992 12.551 13.834 1.00 75.94 150 MET A CA 1
ATOM 1125 C C . MET A 1 150 ? 0.931 13.000 12.818 1.00 75.94 150 MET A C 1
ATOM 1127 O O . MET A 1 150 ? 1.042 12.715 11.628 1.00 75.94 150 MET A O 1
ATOM 1131 N N . LEU A 1 151 ? -0.065 13.775 13.257 1.00 75.56 151 LEU A N 1
ATOM 1132 C CA . LEU A 1 151 ? -1.080 14.353 12.373 1.00 75.56 151 LEU A CA 1
ATOM 1133 C C . LEU A 1 151 ? -0.460 15.264 11.300 1.00 75.56 151 LEU A C 1
ATOM 1135 O O . LEU A 1 151 ? -0.855 15.205 10.135 1.00 75.56 151 LEU A O 1
ATOM 1139 N N . ALA A 1 152 ? 0.541 16.063 11.672 1.00 75.19 152 ALA A N 1
ATOM 1140 C CA . ALA A 1 152 ? 1.324 16.862 10.738 1.00 75.19 152 ALA A CA 1
ATOM 1141 C C . ALA A 1 152 ? 2.024 15.992 9.687 1.00 75.19 152 ALA A C 1
ATOM 1143 O O . ALA A 1 152 ? 1.909 16.269 8.495 1.00 75.19 152 ALA A O 1
ATOM 1144 N N . GLU A 1 153 ? 2.695 14.913 10.093 1.00 79.56 153 GLU A N 1
ATOM 1145 C CA . GLU A 1 153 ? 3.350 13.999 9.151 1.00 79.56 153 GLU A CA 1
ATOM 1146 C C . GLU A 1 153 ? 2.356 13.316 8.202 1.00 79.56 153 GLU A C 1
ATOM 1148 O O . GLU A 1 153 ? 2.642 13.167 7.010 1.00 79.56 153 GLU A O 1
ATOM 1153 N N . MET A 1 154 ? 1.164 12.959 8.690 1.00 79.88 154 MET A N 1
ATOM 1154 C CA . MET A 1 154 ? 0.091 12.399 7.861 1.00 79.88 154 MET A CA 1
ATOM 1155 C C . MET A 1 154 ? -0.420 13.413 6.833 1.00 79.88 154 MET A C 1
ATOM 1157 O O . MET A 1 154 ? -0.623 13.064 5.668 1.00 79.88 154 MET A O 1
ATOM 1161 N N . LEU A 1 155 ? -0.582 14.676 7.233 1.00 76.50 155 LEU A N 1
ATOM 1162 C CA . LEU A 1 155 ? -0.960 15.762 6.328 1.00 76.50 155 LEU A CA 1
ATOM 1163 C C . LEU A 1 155 ? 0.136 16.032 5.286 1.00 76.50 155 LEU A C 1
ATOM 1165 O O . LEU A 1 155 ? -0.175 16.135 4.099 1.00 76.50 155 LEU A O 1
ATOM 1169 N N . VAL A 1 156 ? 1.414 16.051 5.686 1.00 76.88 156 VAL A N 1
ATOM 1170 C CA . VAL A 1 156 ? 2.559 16.151 4.758 1.00 76.88 156 VAL A CA 1
ATOM 1171 C C . VAL A 1 156 ? 2.557 14.980 3.773 1.00 76.88 156 VAL A C 1
ATOM 1173 O O . VAL A 1 156 ? 2.778 15.177 2.578 1.00 76.88 156 VAL A O 1
ATOM 1176 N N . ALA A 1 157 ? 2.279 13.760 4.239 1.00 77.62 157 ALA A N 1
ATOM 1177 C CA . ALA A 1 157 ? 2.219 12.576 3.384 1.00 77.62 157 ALA A CA 1
ATOM 1178 C C . ALA A 1 157 ? 1.111 12.660 2.313 1.00 77.62 157 ALA A C 1
ATOM 1180 O O . ALA A 1 157 ? 1.249 12.051 1.249 1.00 77.62 157 ALA A O 1
ATOM 1181 N N . LEU A 1 158 ? 0.046 13.427 2.571 1.00 76.50 158 LEU A N 1
ATOM 1182 C CA . LEU A 1 158 ? -1.099 13.624 1.674 1.00 76.50 158 LEU A CA 1
ATOM 1183 C C . LEU A 1 158 ? -1.030 14.911 0.833 1.00 76.50 158 LEU A C 1
ATOM 1185 O O . LEU A 1 158 ? -1.774 15.028 -0.147 1.00 76.50 158 LEU A O 1
ATOM 1189 N N . ALA A 1 159 ? -0.158 15.861 1.187 1.00 72.06 159 ALA A N 1
ATOM 1190 C CA . ALA A 1 159 ? -0.010 17.152 0.511 1.00 72.06 159 ALA A CA 1
ATOM 1191 C C . ALA A 1 159 ? 0.352 16.980 -0.959 1.00 72.06 159 ALA A C 1
ATOM 1193 O O . ALA A 1 159 ? 1.281 16.237 -1.258 1.00 72.06 159 ALA A O 1
ATOM 1194 N N . GLU A 1 160 ? -0.374 17.621 -1.885 1.00 66.38 160 GLU A N 1
ATOM 1195 C CA . GLU A 1 160 ? -0.166 17.430 -3.326 1.00 66.38 160 GLU A CA 1
ATOM 1196 C C . GLU A 1 160 ? 1.193 17.936 -3.796 1.00 66.38 160 GLU A C 1
ATOM 1198 O O . GLU A 1 160 ? 1.895 17.204 -4.504 1.00 66.38 160 GLU A O 1
ATOM 1203 N N . ASP A 1 161 ? 1.559 19.140 -3.364 1.00 63.97 161 ASP A N 1
ATOM 1204 C CA . ASP A 1 161 ? 2.714 19.896 -3.821 1.00 63.97 161 ASP A CA 1
ATOM 1205 C C . ASP A 1 161 ? 3.592 20.406 -2.664 1.00 63.97 161 ASP A C 1
ATOM 1207 O O . ASP A 1 161 ? 3.230 20.402 -1.485 1.00 63.97 161 ASP A O 1
ATOM 1211 N N . GLU A 1 162 ? 4.801 20.838 -3.019 1.00 60.75 162 GLU A N 1
ATOM 1212 C CA . GLU A 1 162 ? 5.786 21.375 -2.076 1.00 60.75 162 GLU A CA 1
ATOM 1213 C C . GLU A 1 162 ? 5.306 22.688 -1.425 1.00 60.75 162 GLU A C 1
ATOM 1215 O O . GLU A 1 162 ? 5.697 23.013 -0.305 1.00 60.75 162 GLU A O 1
ATOM 1220 N N . ALA A 1 163 ? 4.422 23.427 -2.104 1.00 60.12 163 ALA A N 1
ATOM 1221 C CA . ALA A 1 163 ? 3.803 24.645 -1.588 1.00 60.12 163 ALA A CA 1
ATOM 1222 C C . ALA A 1 163 ? 2.833 24.343 -0.434 1.00 60.12 163 ALA A C 1
ATOM 1224 O O . ALA A 1 163 ? 2.888 25.007 0.599 1.00 60.12 163 ALA A O 1
ATOM 1225 N N . GLY A 1 164 ? 2.009 23.301 -0.558 1.00 61.62 164 GLY A N 1
ATOM 1226 C CA . GLY A 1 164 ? 1.138 22.810 0.506 1.00 61.62 164 GLY A CA 1
ATOM 1227 C C . GLY A 1 164 ? 1.931 22.315 1.715 1.00 61.62 164 GLY A C 1
ATOM 1228 O O . GLY A 1 164 ? 1.563 22.604 2.851 1.00 61.62 164 GLY A O 1
ATOM 1229 N N . VAL A 1 165 ? 3.071 21.655 1.491 1.00 63.91 165 VAL A N 1
ATOM 1230 C CA . VAL A 1 165 ? 3.980 21.268 2.585 1.00 63.91 165 VAL A CA 1
ATOM 1231 C C . VAL A 1 165 ? 4.545 22.499 3.301 1.00 63.91 165 VAL A C 1
ATOM 1233 O O . VAL A 1 165 ? 4.572 22.515 4.528 1.00 63.91 165 VAL A O 1
ATOM 1236 N N . ARG A 1 166 ? 4.946 23.551 2.574 1.00 60.28 166 ARG A N 1
ATOM 1237 C CA . ARG A 1 166 ? 5.426 24.805 3.187 1.00 60.28 166 ARG A CA 1
ATOM 1238 C C . ARG A 1 166 ? 4.335 25.504 3.991 1.00 60.28 166 ARG A C 1
ATOM 1240 O O . ARG A 1 166 ? 4.575 25.828 5.144 1.00 60.28 166 ARG A O 1
ATOM 1247 N N . HIS A 1 167 ? 3.128 25.632 3.440 1.00 61.19 167 HIS A N 1
ATOM 1248 C CA . HIS A 1 167 ? 1.985 26.198 4.164 1.00 61.19 167 HIS A CA 1
ATOM 1249 C C . HIS A 1 167 ? 1.645 25.418 5.438 1.00 61.19 167 HIS A C 1
ATOM 1251 O O . HIS A 1 167 ? 1.318 26.019 6.458 1.00 61.19 167 HIS A O 1
ATOM 1257 N N . LEU A 1 168 ? 1.755 24.088 5.401 1.00 64.00 168 LEU A N 1
ATOM 1258 C CA . LEU A 1 168 ? 1.567 23.235 6.571 1.00 64.00 168 LEU A CA 1
ATOM 1259 C C . LEU A 1 168 ? 2.683 23.433 7.609 1.00 64.00 168 LEU A C 1
ATOM 1261 O O . LEU A 1 168 ? 2.390 23.557 8.792 1.00 64.00 168 LEU A O 1
ATOM 1265 N N . ILE A 1 169 ? 3.947 23.495 7.182 1.00 65.19 169 ILE A N 1
ATOM 1266 C CA . ILE A 1 169 ? 5.090 23.764 8.070 1.00 65.19 169 ILE A CA 1
ATOM 1267 C C . ILE A 1 169 ? 4.967 25.148 8.720 1.00 65.19 169 ILE A C 1
ATOM 1269 O O . ILE A 1 169 ? 5.235 25.279 9.913 1.00 65.19 169 ILE A O 1
ATOM 1273 N N . ASP A 1 170 ? 4.537 26.159 7.967 1.00 63.22 170 ASP A N 1
ATOM 1274 C CA . ASP A 1 170 ? 4.332 27.517 8.473 1.00 63.22 170 ASP A CA 1
ATOM 1275 C C . ASP A 1 170 ? 3.168 27.568 9.475 1.00 63.22 170 ASP A C 1
ATOM 1277 O O . ASP A 1 170 ? 3.320 28.144 10.551 1.00 63.22 170 ASP A O 1
ATOM 1281 N N . ALA A 1 171 ? 2.058 26.875 9.194 1.00 61.03 171 ALA A N 1
ATOM 1282 C CA . ALA A 1 171 ? 0.933 26.742 10.126 1.00 61.03 171 ALA A CA 1
ATOM 1283 C C . ALA A 1 171 ? 1.314 25.995 11.419 1.00 61.03 171 ALA A C 1
ATOM 1285 O O . ALA A 1 171 ? 0.820 26.314 12.497 1.00 61.03 171 ALA A O 1
ATOM 1286 N N . LEU A 1 172 ? 2.216 25.013 11.333 1.00 60.56 172 LEU A N 1
ATOM 1287 C CA . LEU A 1 172 ? 2.729 24.270 12.490 1.00 60.56 172 LEU A CA 1
ATOM 1288 C C . LEU A 1 172 ? 3.782 25.044 13.295 1.00 60.56 172 LEU A C 1
ATOM 1290 O O . LEU A 1 172 ? 4.064 24.673 14.434 1.00 60.56 172 LEU A O 1
ATOM 1294 N N . ARG A 1 173 ? 4.382 26.095 12.721 1.00 58.16 173 ARG A N 1
ATOM 1295 C CA . ARG A 1 173 ? 5.373 26.955 13.387 1.00 58.16 173 ARG A CA 1
ATOM 1296 C C . ARG A 1 173 ? 4.750 28.019 14.292 1.00 58.16 173 ARG A C 1
ATOM 1298 O O . ARG A 1 173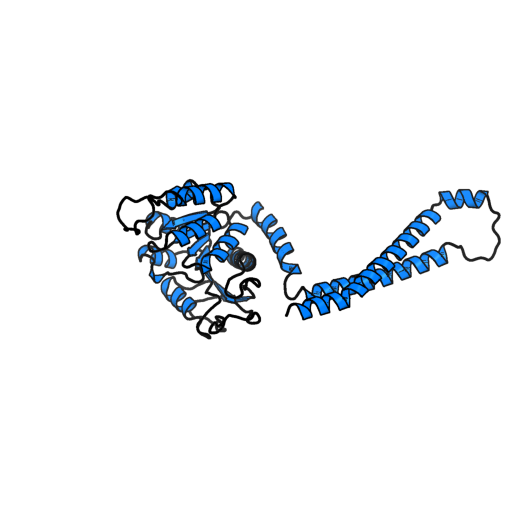 ? 5.497 28.652 15.039 1.00 58.16 173 ARG A O 1
ATOM 1305 N N . GLU A 1 174 ? 3.432 28.227 14.263 1.00 54.72 174 GLU A N 1
ATOM 1306 C CA . GLU A 1 174 ? 2.793 29.203 15.147 1.00 54.72 174 GLU A CA 1
ATOM 1307 C C . GLU A 1 174 ? 2.880 28.776 16.634 1.00 54.72 174 GLU A C 1
ATOM 1309 O O . GLU A 1 174 ? 2.463 27.673 17.002 1.00 54.72 174 GLU A O 1
ATOM 1314 N N . PRO A 1 175 ? 3.413 29.638 17.526 1.00 40.94 175 PRO A N 1
ATOM 1315 C CA . PRO A 1 175 ? 3.773 29.287 18.907 1.00 40.94 175 PRO A CA 1
ATOM 1316 C C . PRO A 1 175 ? 2.582 29.056 19.858 1.00 40.94 175 PRO A C 1
ATOM 1318 O O . PRO A 1 175 ? 2.782 28.670 21.009 1.00 40.94 175 PRO A O 1
ATOM 1321 N N . THR A 1 176 ? 1.344 29.245 19.401 1.00 44.69 176 THR A N 1
ATOM 1322 C CA . THR A 1 176 ? 0.095 29.055 20.164 1.00 44.69 176 THR A CA 1
ATOM 1323 C C . THR A 1 176 ? -0.325 27.581 20.322 1.00 44.69 176 THR A C 1
ATOM 1325 O O . THR A 1 176 ? -1.334 27.288 20.962 1.00 44.69 176 THR A O 1
ATOM 1328 N N . LEU A 1 177 ? 0.435 26.634 19.758 1.00 48.25 177 LEU A N 1
ATOM 1329 C CA . LEU A 1 177 ? 0.053 25.224 19.564 1.00 48.25 177 LEU A CA 1
ATOM 1330 C C . LEU A 1 177 ? 0.731 24.221 20.523 1.00 48.25 177 LEU A C 1
ATOM 1332 O O . LEU A 1 177 ? 0.849 23.035 20.205 1.00 48.25 177 LEU A O 1
ATOM 1336 N N . SER A 1 178 ? 1.155 24.650 21.710 1.00 38.56 178 SER A N 1
ATOM 1337 C CA . SER A 1 178 ? 1.822 23.804 22.721 1.00 38.56 178 SER A CA 1
ATOM 1338 C C . SER A 1 178 ? 0.898 23.247 23.822 1.00 38.56 178 SER A C 1
ATOM 1340 O O . SER A 1 178 ? 1.350 22.461 24.650 1.00 38.56 178 SER A O 1
ATOM 1342 N N . ALA A 1 179 ? -0.400 23.578 23.825 1.00 40.00 179 ALA A N 1
ATOM 1343 C CA . ALA A 1 179 ? -1.363 23.012 24.780 1.00 40.00 179 ALA A CA 1
ATOM 1344 C C . ALA A 1 179 ? -1.857 21.607 24.358 1.00 40.00 179 ALA A C 1
ATOM 134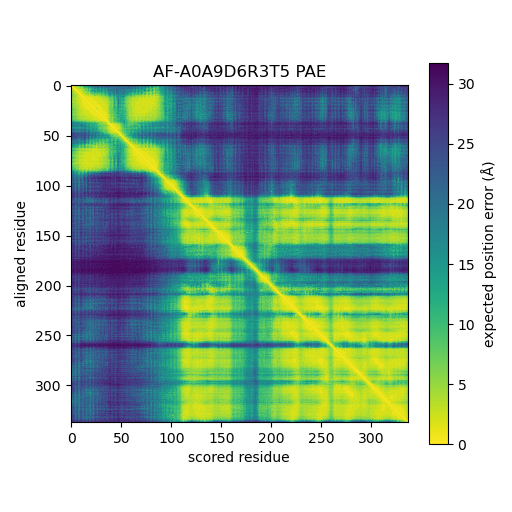6 O O . ALA A 1 179 ? -2.083 21.402 23.159 1.00 40.00 179 ALA A O 1
ATOM 1347 N N . PRO A 1 180 ? -2.057 20.653 25.292 1.00 38.97 180 PRO A N 1
ATOM 1348 C CA . PRO A 1 180 ? -2.659 19.350 24.999 1.00 38.97 180 PRO A CA 1
ATOM 1349 C C . PRO A 1 180 ? -4.052 19.498 24.367 1.00 38.97 180 PRO A C 1
ATOM 1351 O O . PRO A 1 180 ? -4.750 20.489 24.580 1.00 38.97 180 PRO A O 1
ATOM 1354 N N . PHE A 1 181 ? -4.438 18.525 23.539 1.00 42.28 181 PHE A N 1
ATOM 1355 C CA . PHE A 1 181 ? -5.748 18.498 22.890 1.00 42.28 181 PHE A CA 1
ATOM 1356 C C . PHE A 1 181 ? -6.832 18.240 23.944 1.00 42.28 181 PHE A C 1
ATOM 1358 O O . PHE A 1 181 ? -7.054 17.099 24.340 1.00 42.28 181 PHE A O 1
ATOM 1365 N N . GLU A 1 182 ? -7.510 19.289 24.410 1.00 39.19 182 GLU A N 1
ATOM 1366 C CA . GLU A 1 182 ? -8.779 19.116 25.110 1.00 39.19 182 GLU A CA 1
ATOM 1367 C C . GLU A 1 182 ? -9.873 18.899 24.069 1.00 39.19 182 GLU A C 1
ATOM 1369 O O . GLU A 1 182 ? -10.207 19.796 23.287 1.00 39.19 182 GLU A O 1
ATOM 1374 N N . ALA A 1 183 ? -10.427 17.686 24.054 1.00 38.41 183 ALA A N 1
ATOM 1375 C CA . ALA A 1 183 ? -11.617 17.337 23.294 1.00 38.41 183 ALA A CA 1
ATOM 1376 C C . ALA A 1 183 ? -12.820 18.142 23.826 1.00 38.41 183 ALA A C 1
ATOM 1378 O O . ALA A 1 183 ? -13.642 17.632 24.580 1.00 38.41 183 ALA A O 1
ATOM 1379 N N . GLY A 1 184 ? -12.892 19.430 23.485 1.00 36.28 184 GLY A N 1
ATOM 1380 C CA . GLY A 1 184 ? -13.960 20.316 23.943 1.00 36.28 184 GLY A CA 1
ATOM 1381 C C . GLY A 1 184 ? -13.685 21.823 23.926 1.00 36.28 184 GLY A C 1
ATOM 1382 O O . GLY A 1 184 ? -14.641 22.574 24.097 1.00 36.28 184 GLY A O 1
ATOM 1383 N N . GLY A 1 185 ? -12.458 22.310 23.695 1.00 33.75 185 GLY A N 1
ATOM 1384 C CA . GLY A 1 185 ? -12.166 23.743 23.874 1.00 33.75 185 GLY A CA 1
ATOM 1385 C C . GLY A 1 185 ? -11.232 24.365 22.836 1.00 33.75 185 GLY A C 1
ATOM 1386 O O . GLY A 1 185 ? -10.049 24.063 22.824 1.00 33.75 185 GLY A O 1
ATOM 1387 N N . GLY A 1 186 ? -11.779 25.268 22.006 1.00 33.94 186 GLY A N 1
ATOM 1388 C CA . GLY A 1 186 ? -11.221 26.538 21.482 1.00 33.94 186 GLY A CA 1
ATOM 1389 C C . GLY A 1 186 ? -9.783 26.695 20.940 1.00 33.94 186 GLY A C 1
ATOM 1390 O O . GLY A 1 186 ? -9.468 27.777 20.451 1.00 33.94 186 GLY A O 1
ATOM 1391 N N . GLY A 1 187 ? -8.902 25.697 20.997 1.00 36.97 187 GLY A N 1
ATOM 1392 C CA . GLY A 1 187 ? -7.468 25.841 20.726 1.00 36.97 187 GLY A CA 1
ATOM 1393 C C . GLY A 1 187 ? -6.991 25.236 19.400 1.00 36.97 187 GLY A C 1
ATOM 1394 O O . GLY A 1 187 ? -6.465 24.127 19.372 1.00 36.97 187 GLY A O 1
ATOM 1395 N N . GLY A 1 188 ? -7.115 26.002 18.314 1.00 46.19 188 GLY A N 1
ATOM 1396 C CA . GLY A 1 188 ? -6.042 26.232 17.330 1.00 46.19 188 GLY A CA 1
ATOM 1397 C C . GLY A 1 188 ? -5.652 25.190 16.269 1.00 46.19 188 GLY A C 1
ATOM 1398 O O . GLY A 1 188 ? -4.946 25.582 15.348 1.00 46.19 188 GLY A O 1
ATOM 1399 N N . PHE A 1 189 ? -6.065 23.918 16.313 1.00 50.25 189 PHE A N 1
ATOM 1400 C CA . PHE A 1 189 ? -5.730 22.967 15.228 1.00 50.25 189 PHE A CA 1
ATOM 1401 C C . PHE A 1 189 ? -6.972 22.306 14.626 1.00 50.25 189 PHE A C 1
ATOM 1403 O O . PHE A 1 189 ? -7.336 21.178 14.956 1.00 50.25 189 PHE A O 1
ATOM 1410 N N . ASP A 1 190 ? -7.630 23.030 13.723 1.00 60.81 190 ASP A N 1
ATOM 1411 C CA . ASP A 1 190 ? -8.747 22.520 12.927 1.00 60.81 190 ASP A CA 1
ATOM 1412 C C . ASP A 1 190 ? -8.194 21.745 11.718 1.00 60.81 190 ASP A C 1
ATOM 1414 O O . ASP A 1 190 ? -8.016 22.288 10.629 1.00 60.81 190 ASP A O 1
ATOM 1418 N N . ALA A 1 191 ? -7.847 20.470 11.926 1.00 57.41 191 ALA A N 1
ATOM 1419 C CA . ALA A 1 191 ? -7.324 19.614 10.857 1.00 57.41 191 ALA A CA 1
ATOM 1420 C C . ALA A 1 191 ? -8.277 19.489 9.649 1.00 57.41 191 ALA A C 1
ATOM 1422 O O . ALA A 1 191 ? -7.773 19.483 8.527 1.00 57.41 191 ALA A O 1
ATOM 1423 N N . PRO A 1 192 ? -9.617 19.455 9.816 1.00 59.88 192 PRO A N 1
ATOM 1424 C CA . PRO A 1 192 ? -10.554 19.593 8.702 1.00 59.88 192 PRO A CA 1
ATOM 1425 C C . PRO A 1 192 ? -10.407 20.912 7.930 1.00 59.88 192 PRO A C 1
ATOM 1427 O O . PRO A 1 192 ? -10.363 20.885 6.698 1.00 59.88 192 PRO A O 1
ATOM 1430 N N . ALA A 1 193 ? -10.291 22.058 8.610 1.00 59.62 193 ALA A N 1
ATOM 1431 C CA . ALA A 1 193 ? -10.067 23.343 7.939 1.00 59.62 193 ALA A CA 1
ATOM 1432 C C . ALA A 1 193 ? -8.694 23.409 7.260 1.00 59.62 193 ALA A C 1
ATOM 1434 O O . ALA A 1 193 ? -8.594 23.896 6.136 1.00 59.62 193 ALA A O 1
ATOM 1435 N N . LEU A 1 194 ? -7.652 22.858 7.883 1.00 56.66 194 LEU A N 1
ATOM 1436 C CA . LEU A 1 194 ? -6.310 22.789 7.310 1.00 56.66 194 LEU A CA 1
ATOM 1437 C C . LEU A 1 194 ? -6.267 21.838 6.105 1.00 56.66 194 LEU A C 1
ATOM 1439 O O . LEU A 1 194 ? -5.684 22.167 5.082 1.00 56.66 194 LEU A O 1
ATOM 1443 N N . SER A 1 195 ? -6.954 20.697 6.179 1.00 57.16 195 SER A N 1
ATOM 1444 C CA . SER A 1 195 ? -7.132 19.764 5.062 1.00 57.16 195 SER A CA 1
ATOM 1445 C C . SER A 1 195 ? -7.950 20.366 3.920 1.00 57.16 195 SER A C 1
ATOM 1447 O O . SER A 1 195 ? -7.765 19.948 2.781 1.00 57.16 195 SER A O 1
ATOM 1449 N N . ALA A 1 196 ? -8.868 21.292 4.209 1.00 59.97 196 ALA A N 1
ATOM 1450 C CA . ALA A 1 196 ? -9.633 22.020 3.200 1.00 59.97 196 ALA A CA 1
ATOM 1451 C C . ALA A 1 196 ? -8.841 23.194 2.597 1.00 59.97 196 ALA A C 1
ATOM 1453 O O . ALA A 1 196 ? -9.027 23.514 1.423 1.00 59.97 196 ALA A O 1
ATOM 1454 N N . ALA A 1 197 ? -7.967 23.825 3.388 1.00 47.94 197 ALA A N 1
ATOM 1455 C CA . ALA A 1 197 ? -7.098 24.921 2.964 1.00 47.94 197 ALA A CA 1
ATOM 1456 C C . ALA A 1 197 ? -5.888 24.428 2.156 1.00 47.94 197 ALA A C 1
ATOM 1458 O O . ALA A 1 197 ? -5.445 25.089 1.216 1.00 47.94 197 ALA A O 1
ATOM 1459 N N . LEU A 1 198 ? -5.365 23.252 2.501 1.00 52.25 198 LEU A N 1
ATOM 1460 C CA . LEU A 1 198 ? -4.303 22.584 1.769 1.00 52.25 198 LEU A CA 1
ATOM 1461 C C . LEU A 1 198 ? -4.907 21.867 0.559 1.00 52.25 198 LEU A C 1
ATOM 1463 O O . LEU A 1 198 ? -5.861 21.102 0.680 1.00 52.25 198 LEU A O 1
ATOM 1467 N N . ARG A 1 199 ? -4.331 22.077 -0.629 1.00 54.34 199 ARG A N 1
ATOM 1468 C CA . ARG A 1 199 ? -4.609 21.227 -1.794 1.00 54.34 199 ARG A CA 1
ATOM 1469 C C . ARG A 1 199 ? -4.045 19.841 -1.491 1.00 54.34 199 ARG A C 1
ATOM 1471 O O . ARG A 1 199 ? -2.868 19.579 -1.726 1.00 54.34 199 ARG A O 1
ATOM 1478 N N . LEU A 1 200 ? -4.847 18.995 -0.854 1.00 58.53 200 LEU A N 1
ATOM 1479 C CA . LEU A 1 200 ? -4.511 17.613 -0.536 1.00 58.53 200 LEU A CA 1
ATOM 1480 C C . LEU A 1 200 ? -5.169 16.680 -1.560 1.00 58.53 200 LEU A C 1
ATOM 1482 O O . LEU A 1 200 ? -6.314 16.895 -1.960 1.00 58.53 200 LEU A O 1
ATOM 1486 N N . ARG A 1 201 ? -4.493 15.573 -1.902 1.00 55.88 201 ARG A N 1
ATOM 1487 C CA . ARG A 1 201 ? -5.098 14.457 -2.669 1.00 55.88 201 ARG A CA 1
ATOM 1488 C C . ARG A 1 201 ? -6.114 13.649 -1.855 1.00 55.88 201 ARG A C 1
ATOM 1490 O O . ARG A 1 201 ? -6.603 12.618 -2.303 1.00 55.88 201 ARG A O 1
ATOM 1497 N N . GLY A 1 202 ? -6.396 14.059 -0.628 1.00 59.22 202 GLY A N 1
ATOM 1498 C CA . GLY A 1 202 ? -7.305 13.373 0.269 1.00 59.22 202 GLY A CA 1
ATOM 1499 C C . GLY A 1 202 ? -7.772 14.288 1.387 1.00 59.22 202 GLY A C 1
ATOM 1500 O O . GLY A 1 202 ? -7.246 15.379 1.572 1.00 59.22 202 GLY A O 1
ATOM 1501 N N . ARG A 1 203 ? -8.780 13.847 2.128 1.00 68.94 203 ARG A N 1
ATOM 1502 C CA . ARG A 1 203 ? -9.302 14.555 3.298 1.00 68.94 203 ARG A CA 1
ATOM 1503 C C . ARG A 1 203 ? -8.837 13.857 4.559 1.00 68.94 203 ARG A C 1
ATOM 1505 O O . ARG A 1 203 ? -8.853 12.630 4.603 1.00 68.94 203 ARG A O 1
ATOM 1512 N N . VAL A 1 204 ? -8.453 14.619 5.573 1.00 66.75 204 VAL A N 1
ATOM 1513 C CA . VAL A 1 204 ? -8.224 14.081 6.918 1.00 66.75 204 VAL A CA 1
ATOM 1514 C C . VAL A 1 204 ? -9.422 14.451 7.780 1.00 66.75 204 VAL A C 1
ATOM 1516 O O . VAL A 1 204 ? -9.756 15.626 7.905 1.00 66.75 204 VAL A O 1
ATOM 1519 N N . GLU A 1 205 ? -10.081 13.445 8.345 1.00 72.88 205 GLU A N 1
ATOM 1520 C CA . GLU A 1 205 ? -11.260 13.604 9.195 1.00 72.88 205 GLU A CA 1
ATOM 1521 C C . GLU A 1 205 ? -10.995 12.927 10.542 1.00 72.88 205 GLU A C 1
ATOM 1523 O O . GLU A 1 205 ? -10.509 11.794 10.616 1.00 72.88 205 GLU A O 1
ATOM 1528 N N . PHE A 1 206 ? -11.333 13.615 11.629 1.00 68.69 206 PHE A N 1
ATOM 1529 C CA . PHE A 1 206 ? -11.285 13.007 12.952 1.00 68.69 206 PHE A CA 1
ATOM 1530 C C . PHE A 1 206 ? -12.457 12.051 13.132 1.00 68.69 206 PHE A C 1
ATOM 1532 O O . PHE A 1 206 ? -13.594 12.369 12.776 1.00 68.69 206 PHE A O 1
ATOM 1539 N N . ALA A 1 207 ? -12.206 10.906 13.764 1.00 60.75 207 ALA A N 1
ATOM 1540 C CA . ALA A 1 207 ? -13.241 9.906 14.019 1.00 60.75 207 ALA A CA 1
ATOM 1541 C C . ALA A 1 207 ? -14.417 10.444 14.868 1.00 60.75 207 ALA A C 1
ATOM 1543 O O . ALA A 1 207 ? -15.525 9.922 14.783 1.00 60.75 207 ALA A O 1
ATOM 1544 N N . SER A 1 208 ? -14.215 11.517 15.643 1.00 60.22 208 SER A N 1
ATOM 1545 C CA . SER A 1 208 ? -15.267 12.204 16.407 1.00 60.22 208 SER A CA 1
ATOM 1546 C C . SER A 1 208 ? -16.285 12.966 15.539 1.00 60.22 208 SER A C 1
ATOM 1548 O O . SER A 1 208 ? -17.377 13.276 16.015 1.00 60.22 208 SER A O 1
ATOM 1550 N N . ALA A 1 209 ? -15.998 13.223 14.256 1.00 64.50 209 ALA A N 1
ATOM 1551 C CA . ALA A 1 209 ? -16.892 13.909 13.317 1.00 64.50 209 ALA A CA 1
ATOM 1552 C C . ALA A 1 209 ? -17.963 12.963 12.723 1.00 64.50 209 ALA A C 1
ATOM 1554 O O . ALA A 1 209 ? -18.079 12.785 11.505 1.00 64.50 209 ALA A O 1
ATOM 1555 N N . ALA A 1 210 ? -18.761 12.349 13.602 1.00 63.75 210 ALA A N 1
ATOM 1556 C CA . ALA A 1 210 ? -19.585 11.173 13.310 1.00 63.75 210 ALA A CA 1
ATOM 1557 C C . ALA A 1 210 ? -20.461 11.235 12.032 1.00 63.75 210 ALA A C 1
ATOM 1559 O O . ALA A 1 210 ? -20.450 10.252 11.289 1.00 63.75 210 ALA A O 1
ATOM 1560 N N . PRO A 1 211 ? -21.176 12.331 11.688 1.00 73.62 211 PRO A N 1
ATOM 1561 C CA . PRO A 1 211 ? -22.041 12.333 10.502 1.00 73.62 211 PRO A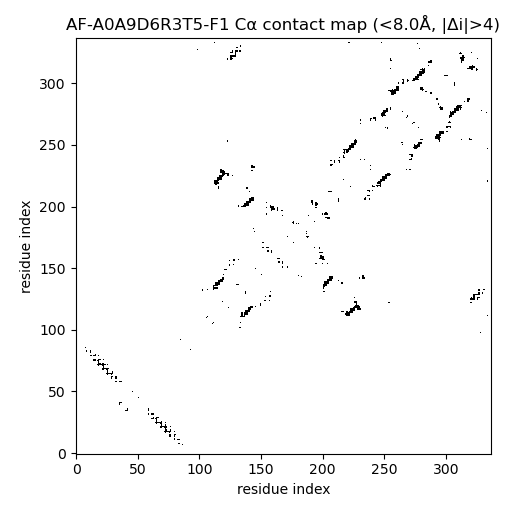 CA 1
ATOM 1562 C C . PRO A 1 211 ? -21.253 12.314 9.185 1.00 73.62 211 PRO A C 1
ATOM 1564 O O . PRO A 1 211 ? -21.637 11.631 8.237 1.00 73.62 211 PRO A O 1
ATOM 1567 N N . ARG A 1 212 ? -20.135 13.051 9.120 1.00 77.94 212 ARG A N 1
ATOM 1568 C CA . ARG A 1 212 ? -19.287 13.133 7.918 1.00 77.94 212 ARG A CA 1
ATOM 1569 C C . ARG A 1 212 ? -18.499 11.847 7.713 1.00 77.94 212 ARG A C 1
ATOM 1571 O O . ARG A 1 212 ? -18.421 11.346 6.594 1.00 77.94 212 ARG A O 1
ATOM 1578 N N . VAL A 1 213 ? -17.971 11.296 8.804 1.00 83.12 213 VAL A N 1
ATOM 1579 C CA . VAL A 1 213 ? -17.238 10.027 8.800 1.00 83.12 213 VAL A CA 1
ATOM 1580 C C . VAL A 1 213 ? -18.145 8.879 8.359 1.00 83.12 213 VAL A C 1
ATOM 1582 O O . VAL A 1 213 ? -17.750 8.089 7.504 1.00 83.12 213 VAL A O 1
ATOM 1585 N N . ALA A 1 214 ? -19.381 8.816 8.862 1.00 85.94 214 ALA A N 1
ATOM 1586 C CA . ALA A 1 214 ? -20.340 7.794 8.450 1.00 85.94 214 ALA A CA 1
ATOM 1587 C C . ALA A 1 214 ? -20.695 7.881 6.952 1.00 85.94 214 ALA A C 1
ATOM 1589 O O . ALA A 1 214 ? -20.733 6.848 6.285 1.00 85.94 214 ALA A O 1
ATOM 1590 N N . ASP A 1 215 ? -20.900 9.085 6.399 1.00 86.94 215 ASP A N 1
ATOM 1591 C CA . ASP A 1 215 ? -21.159 9.266 4.958 1.00 86.94 215 ASP A CA 1
ATOM 1592 C C . ASP A 1 215 ? -19.938 8.887 4.102 1.00 86.94 215 ASP A C 1
ATOM 1594 O O . ASP A 1 215 ? -20.082 8.212 3.079 1.00 86.94 215 ASP A O 1
ATOM 1598 N N . ALA A 1 216 ? -18.726 9.245 4.542 1.00 87.44 216 AL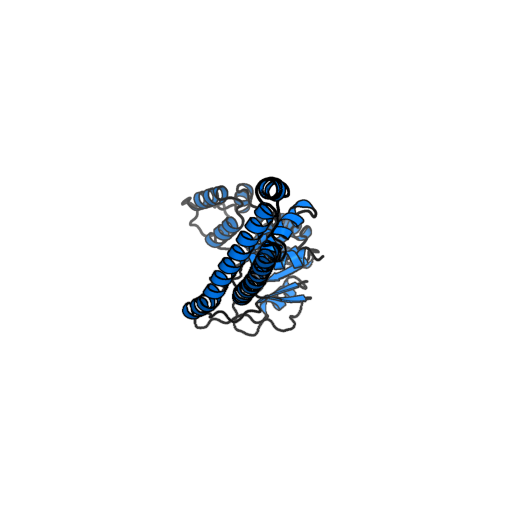A A N 1
ATOM 1599 C CA . ALA A 1 216 ? -17.489 8.849 3.869 1.00 87.44 216 ALA A CA 1
ATOM 1600 C C . ALA A 1 216 ? -17.327 7.320 3.833 1.00 87.44 216 ALA A C 1
ATOM 1602 O O . ALA A 1 216 ? -17.047 6.762 2.773 1.00 87.44 216 ALA A O 1
ATOM 1603 N N . ILE A 1 217 ? -17.572 6.643 4.961 1.00 91.62 217 ILE A N 1
ATOM 1604 C CA . ILE A 1 217 ? -17.550 5.177 5.065 1.00 91.62 217 ILE A CA 1
ATOM 1605 C C . ILE A 1 217 ? -18.628 4.545 4.174 1.00 91.62 217 ILE A C 1
ATOM 1607 O O . ILE A 1 217 ? -18.348 3.592 3.448 1.00 91.62 217 ILE A O 1
ATOM 1611 N N . ALA A 1 218 ? -19.851 5.079 4.186 1.00 91.44 218 ALA A N 1
ATOM 1612 C CA . ALA A 1 218 ? -20.968 4.540 3.411 1.00 91.44 218 ALA A CA 1
ATOM 1613 C C . ALA A 1 218 ? -20.746 4.628 1.890 1.00 91.44 218 ALA A C 1
ATOM 1615 O O . ALA A 1 218 ? -21.261 3.792 1.145 1.00 91.44 218 ALA A O 1
ATOM 1616 N N . ARG A 1 219 ? -19.991 5.634 1.432 1.00 90.69 219 ARG A N 1
ATOM 1617 C CA . ARG A 1 219 ? -19.667 5.880 0.016 1.00 90.69 219 ARG A CA 1
ATOM 1618 C C . ARG A 1 219 ? -18.319 5.314 -0.423 1.00 90.69 219 ARG A C 1
ATOM 1620 O O . ARG A 1 219 ? -17.944 5.538 -1.576 1.00 90.69 219 ARG A O 1
ATOM 1627 N N . ALA A 1 220 ? -17.576 4.680 0.478 1.00 92.50 220 ALA A N 1
ATOM 1628 C CA . ALA A 1 220 ? -16.259 4.143 0.184 1.00 92.50 220 ALA A CA 1
ATOM 1629 C C . ALA A 1 220 ? -16.371 2.912 -0.722 1.00 92.50 220 ALA A C 1
ATOM 1631 O O . ALA A 1 220 ? -17.123 1.983 -0.425 1.00 92.50 220 ALA A O 1
ATOM 1632 N N . ASP A 1 221 ? -15.576 2.883 -1.789 1.00 92.38 221 ASP A N 1
ATOM 1633 C CA . ASP A 1 221 ? -15.397 1.689 -2.620 1.00 92.38 221 ASP A CA 1
ATOM 1634 C C . ASP A 1 221 ? -14.486 0.679 -1.904 1.00 92.38 221 ASP A C 1
ATOM 1636 O O . ASP A 1 221 ? -14.624 -0.536 -2.062 1.00 92.38 221 ASP A O 1
ATOM 1640 N N . ALA A 1 222 ? -13.568 1.187 -1.074 1.00 93.94 222 ALA A N 1
ATOM 1641 C CA . ALA A 1 222 ? -12.702 0.389 -0.223 1.00 93.94 222 ALA A CA 1
ATOM 1642 C C . ALA A 1 222 ? -12.377 1.086 1.102 1.00 93.94 222 ALA A C 1
ATOM 1644 O O . ALA A 1 222 ? -12.273 2.312 1.180 1.00 93.94 222 ALA A O 1
ATOM 1645 N N . ILE A 1 223 ? -12.163 0.274 2.130 1.00 94.75 223 ILE A N 1
ATOM 1646 C CA . ILE A 1 223 ? -11.740 0.667 3.467 1.00 94.75 223 ILE A CA 1
ATOM 1647 C C . ILE A 1 223 ? -10.434 -0.057 3.765 1.00 94.75 223 ILE A C 1
ATOM 1649 O O . ILE A 1 223 ? -10.393 -1.286 3.794 1.00 94.75 223 ILE A O 1
ATOM 1653 N N . VAL A 1 224 ? -9.369 0.705 3.979 1.00 93.88 224 VAL A N 1
ATOM 1654 C CA . VAL A 1 224 ? -8.034 0.188 4.264 1.00 93.88 224 VAL A CA 1
ATOM 1655 C C . VAL A 1 224 ? -7.711 0.430 5.730 1.00 93.88 224 VAL A C 1
ATOM 1657 O O . VAL A 1 224 ? -7.706 1.569 6.192 1.00 93.88 224 VAL A O 1
ATOM 1660 N N . PHE A 1 225 ? -7.420 -0.638 6.456 1.00 92.69 225 PHE A N 1
ATOM 1661 C CA . PHE A 1 225 ? -6.958 -0.586 7.836 1.00 92.69 225 PHE A CA 1
ATOM 1662 C C . PHE A 1 225 ? -5.436 -0.663 7.836 1.00 92.69 225 PHE A C 1
ATOM 1664 O O . PHE A 1 225 ? -4.869 -1.633 7.333 1.00 92.69 225 PHE A O 1
ATOM 1671 N N . GLY A 1 226 ? -4.789 0.389 8.332 1.00 87.81 226 GLY A N 1
ATOM 1672 C CA . GLY A 1 226 ? -3.335 0.473 8.370 1.00 87.81 226 GLY A CA 1
ATOM 1673 C C . GLY A 1 226 ? -2.672 -0.400 9.447 1.00 87.81 226 GLY A C 1
ATOM 1674 O O . GLY A 1 226 ? -3.361 -0.944 10.310 1.00 87.81 226 GLY A O 1
ATOM 1675 N N . PRO A 1 227 ? -1.330 -0.496 9.407 1.00 79.75 227 PRO A N 1
ATOM 1676 C CA . PRO A 1 227 ? -0.522 -1.367 10.272 1.00 79.75 227 PRO A CA 1
ATOM 1677 C C . PRO A 1 227 ? -0.758 -1.167 11.762 1.00 79.75 227 PRO A C 1
ATOM 1679 O O . PRO A 1 227 ? -0.882 -2.152 12.478 1.00 79.75 227 PRO A O 1
ATOM 1682 N N . ASP A 1 228 ? -0.950 0.071 12.207 1.00 74.50 228 ASP A N 1
ATOM 1683 C CA . ASP A 1 228 ? -1.294 0.354 13.601 1.00 74.50 228 ASP A CA 1
ATOM 1684 C C . ASP A 1 228 ? -2.713 0.923 13.698 1.00 74.50 228 ASP A C 1
ATOM 1686 O O . ASP A 1 228 ? -2.964 1.891 14.413 1.00 74.50 228 ASP A O 1
ATOM 1690 N N . ALA A 1 229 ? -3.661 0.377 12.926 1.00 65.69 229 ALA A N 1
ATOM 1691 C CA . ALA A 1 229 ? -5.052 0.813 12.975 1.00 65.69 229 ALA A CA 1
ATOM 1692 C C . ALA A 1 229 ? -5.621 0.633 14.391 1.00 65.69 229 ALA A C 1
ATOM 1694 O O . ALA A 1 229 ? -6.073 -0.446 14.776 1.00 65.69 229 ALA A O 1
ATOM 1695 N N . MET A 1 230 ? -5.654 1.728 15.152 1.00 65.56 230 MET A N 1
ATOM 1696 C CA . MET A 1 230 ? -6.180 1.782 16.514 1.00 65.56 230 MET A CA 1
ATOM 1697 C C . MET A 1 230 ? -7.708 1.793 16.496 1.00 65.56 230 MET A C 1
ATOM 1699 O O . MET A 1 230 ? -8.351 2.758 16.908 1.00 65.56 230 MET A O 1
ATOM 1703 N N . CYS A 1 231 ? -8.320 0.711 16.013 1.00 60.38 231 CYS A N 1
ATOM 1704 C CA . CYS A 1 231 ? -9.775 0.593 16.003 1.00 60.38 231 CYS A CA 1
ATOM 1705 C C . CYS A 1 231 ? -10.357 0.657 17.422 1.00 60.38 231 CYS A C 1
ATOM 1707 O O . CYS A 1 231 ? -11.527 0.984 17.588 1.00 60.38 231 CYS A O 1
ATOM 1709 N N . GLU A 1 232 ? -9.564 0.345 18.449 1.00 66.44 232 GLU A N 1
ATOM 1710 C CA . GLU A 1 232 ? -9.873 0.534 19.874 1.00 66.44 232 GLU A CA 1
ATOM 1711 C C . GLU A 1 232 ? -10.197 1.979 20.245 1.00 66.44 232 GLU A C 1
ATOM 1713 O O . GLU A 1 232 ? -11.160 2.191 20.971 1.00 66.44 232 GLU A O 1
ATOM 1718 N N . ALA A 1 233 ? -9.508 2.948 19.648 1.00 71.75 233 ALA A N 1
ATOM 1719 C CA . ALA A 1 233 ? -9.712 4.373 19.898 1.00 71.75 233 ALA A CA 1
ATOM 1720 C C . ALA A 1 233 ? -10.817 5.006 19.020 1.00 71.75 233 ALA A C 1
ATOM 1722 O O . ALA A 1 233 ? -11.003 6.225 19.028 1.00 71.75 233 ALA A O 1
ATOM 1723 N N . LEU A 1 234 ? -11.540 4.210 18.219 1.00 78.69 234 LEU A N 1
ATOM 1724 C CA . LEU A 1 234 ? -12.636 4.708 17.384 1.00 78.69 234 LEU A CA 1
ATOM 1725 C C . LEU A 1 234 ? -13.964 4.733 18.160 1.00 78.69 234 LEU A C 1
ATOM 1727 O O . LEU A 1 234 ? -14.288 3.745 18.820 1.00 78.69 234 LEU A O 1
ATOM 1731 N N . PRO A 1 235 ? -14.787 5.792 18.013 1.00 83.31 235 PRO A N 1
ATOM 1732 C CA . PRO A 1 235 ? -16.126 5.836 18.596 1.00 83.31 235 PRO A CA 1
ATOM 1733 C C . PRO A 1 235 ? -17.026 4.702 18.085 1.00 83.31 235 PRO A C 1
ATOM 1735 O O . PRO A 1 235 ? -16.969 4.347 16.904 1.00 83.31 235 PRO A O 1
ATOM 1738 N N . ASP A 1 236 ? -17.937 4.210 18.928 1.00 85.12 236 ASP A N 1
ATOM 1739 C CA . ASP A 1 236 ? -18.836 3.090 18.594 1.00 85.12 236 ASP A CA 1
ATOM 1740 C C . ASP A 1 236 ? -19.641 3.318 17.308 1.00 85.12 236 ASP A C 1
ATOM 1742 O O . ASP A 1 236 ? -19.788 2.411 16.488 1.00 85.12 236 ASP A O 1
ATOM 1746 N N . GLY A 1 237 ? -20.109 4.550 17.076 1.00 86.88 237 GLY A N 1
ATOM 1747 C CA . GLY A 1 237 ? -20.833 4.904 15.852 1.00 86.88 237 GLY A CA 1
ATOM 1748 C C . GLY A 1 237 ? -19.993 4.746 14.578 1.00 86.88 237 GLY A C 1
ATOM 1749 O O . GLY A 1 237 ? -20.519 4.350 13.538 1.00 86.88 237 GLY A O 1
ATOM 1750 N N . VAL A 1 238 ? -18.681 4.995 14.659 1.00 87.88 238 VAL A N 1
ATOM 1751 C CA . VAL A 1 238 ? -17.745 4.788 13.543 1.00 87.88 238 VAL A CA 1
ATOM 1752 C C . VAL A 1 238 ? -17.497 3.300 13.334 1.00 87.88 238 VAL A C 1
ATOM 1754 O O . VAL A 1 238 ? -17.545 2.834 12.199 1.00 87.88 238 VAL A O 1
ATOM 1757 N N . VAL A 1 239 ? -17.290 2.536 14.410 1.00 89.81 239 VAL A N 1
ATOM 1758 C CA . VAL A 1 239 ? -17.115 1.076 14.330 1.00 89.81 239 VAL A CA 1
ATOM 1759 C C . VAL A 1 239 ? -18.343 0.417 13.702 1.00 89.81 239 VAL A C 1
ATOM 1761 O O . VAL A 1 239 ? -18.209 -0.436 12.824 1.00 89.81 239 VAL A O 1
ATOM 1764 N N . GLU A 1 240 ? -19.542 0.847 14.084 1.00 90.56 240 GLU A N 1
ATOM 1765 C CA . GLU A 1 240 ? -20.778 0.321 13.511 1.00 90.56 240 GLU A CA 1
ATOM 1766 C C . GLU A 1 240 ? -20.949 0.709 12.033 1.00 90.56 240 GLU A C 1
ATOM 1768 O O . GLU A 1 240 ? -21.374 -0.115 11.218 1.00 90.56 240 GLU A O 1
ATOM 1773 N N . ALA A 1 241 ? -20.554 1.928 11.651 1.00 92.06 241 ALA A N 1
ATOM 1774 C CA . ALA A 1 241 ? -20.506 2.330 10.247 1.00 92.06 241 ALA A CA 1
ATOM 1775 C C . ALA A 1 241 ? -19.520 1.462 9.446 1.00 92.06 241 ALA A C 1
ATOM 1777 O O . ALA A 1 241 ? -19.867 0.985 8.365 1.00 92.06 241 ALA A O 1
ATOM 1778 N N . LEU A 1 242 ? -18.324 1.196 9.987 1.00 92.62 242 LEU A N 1
ATOM 1779 C CA . LEU A 1 242 ? -17.321 0.320 9.372 1.00 92.62 242 LEU A CA 1
ATOM 1780 C C . LEU A 1 242 ? -17.849 -1.110 9.205 1.00 92.62 242 LEU A C 1
ATOM 1782 O O . LEU A 1 242 ? -17.655 -1.711 8.149 1.00 92.62 242 LEU A O 1
ATOM 1786 N N . ARG A 1 243 ? -18.574 -1.648 10.196 1.00 93.12 243 ARG A N 1
ATOM 1787 C CA . ARG A 1 243 ? -19.213 -2.971 10.092 1.00 93.12 243 ARG A CA 1
ATOM 1788 C C . ARG A 1 243 ? -20.200 -3.044 8.937 1.00 93.12 243 ARG A C 1
ATOM 1790 O O . ARG A 1 243 ? -20.129 -3.992 8.155 1.00 93.12 243 ARG A O 1
ATOM 1797 N N . ARG A 1 244 ? -21.065 -2.037 8.802 1.00 93.69 244 ARG A N 1
ATOM 1798 C CA . ARG A 1 244 ? -22.127 -1.974 7.780 1.00 93.69 244 ARG A CA 1
ATOM 1799 C C . ARG A 1 244 ? -21.648 -1.527 6.401 1.00 93.69 244 ARG A C 1
ATOM 1801 O O . ARG A 1 244 ? -22.424 -1.576 5.446 1.00 93.69 244 ARG A O 1
ATOM 1808 N N . ALA A 1 245 ? -20.409 -1.062 6.293 1.00 94.50 245 ALA A N 1
ATOM 1809 C CA . ALA A 1 245 ? -19.864 -0.582 5.040 1.00 94.50 245 ALA A CA 1
ATOM 1810 C C . ALA A 1 245 ? -19.872 -1.671 3.961 1.00 94.50 245 ALA A C 1
ATOM 1812 O O . ALA A 1 245 ? -19.521 -2.822 4.221 1.00 94.50 245 ALA A O 1
ATOM 1813 N N . ARG A 1 246 ? -20.252 -1.276 2.740 1.00 92.31 246 ARG A N 1
ATOM 1814 C CA . ARG A 1 246 ? -20.280 -2.156 1.560 1.00 92.31 246 ARG A CA 1
ATOM 1815 C C . ARG A 1 246 ? -18.966 -2.179 0.782 1.00 92.31 246 ARG A C 1
ATOM 1817 O O . ARG A 1 246 ? -18.767 -3.086 -0.018 1.00 92.31 246 ARG A O 1
ATOM 1824 N N . GLY A 1 247 ? -18.106 -1.182 0.990 1.00 92.06 247 GLY A N 1
ATOM 1825 C CA . GLY A 1 247 ? -16.791 -1.122 0.364 1.00 92.06 247 GLY A CA 1
ATOM 1826 C C . GLY A 1 247 ? -15.894 -2.272 0.813 1.00 92.06 247 GLY A C 1
ATOM 1827 O O . GLY A 1 247 ? -16.019 -2.756 1.940 1.00 92.06 247 GLY A O 1
ATOM 1828 N N . LYS A 1 248 ? -14.968 -2.678 -0.061 1.00 94.62 248 LYS A N 1
ATOM 1829 C CA . LYS A 1 248 ? -14.009 -3.754 0.222 1.00 94.62 248 LYS A CA 1
ATOM 1830 C C . LYS A 1 248 ? -13.164 -3.428 1.448 1.00 94.62 248 LYS A C 1
ATOM 1832 O O . LYS A 1 248 ? -12.528 -2.377 1.482 1.00 94.62 248 LYS A O 1
ATOM 1837 N N . LYS A 1 249 ? -13.089 -4.336 2.413 1.00 95.56 249 LYS A N 1
ATOM 1838 C CA . LYS A 1 249 ? -12.307 -4.165 3.643 1.00 95.56 249 LYS A CA 1
ATOM 1839 C C . LYS A 1 249 ? -10.945 -4.834 3.498 1.00 95.56 249 LYS A C 1
ATOM 1841 O O . LYS A 1 249 ? -10.863 -6.045 3.302 1.00 95.56 249 LYS A O 1
ATOM 1846 N N . VAL A 1 250 ? -9.877 -4.047 3.593 1.00 94.94 250 VAL A N 1
ATOM 1847 C CA . VAL A 1 250 ? -8.499 -4.502 3.374 1.00 94.94 250 VAL A CA 1
ATOM 1848 C C . VAL A 1 250 ? -7.652 -4.228 4.610 1.00 94.94 250 VAL A C 1
ATOM 1850 O O . VAL A 1 250 ? -7.521 -3.079 5.022 1.00 94.94 250 VAL A O 1
ATOM 1853 N N . GLY A 1 251 ? -7.061 -5.270 5.194 1.00 92.81 251 GLY A N 1
ATOM 1854 C CA . GLY A 1 251 ? -6.130 -5.151 6.318 1.00 92.81 251 GLY A CA 1
ATOM 1855 C C . GLY A 1 251 ? -4.670 -5.100 5.869 1.00 92.81 251 GLY A C 1
ATOM 1856 O O . GLY A 1 251 ? -4.231 -5.924 5.066 1.00 92.81 251 GLY A O 1
ATOM 1857 N N . VAL A 1 252 ? -3.900 -4.164 6.410 1.00 92.25 252 VAL A N 1
ATOM 1858 C CA . VAL A 1 252 ? -2.440 -4.121 6.285 1.00 92.25 252 VAL A CA 1
ATOM 1859 C C . VAL A 1 252 ? -1.897 -4.141 7.712 1.00 92.25 252 VAL A C 1
ATOM 1861 O O . VAL A 1 252 ? -2.028 -3.127 8.375 1.00 92.25 252 VAL A O 1
ATOM 1864 N N . PRO A 1 253 ? -1.372 -5.263 8.228 1.00 89.31 253 PRO A N 1
ATOM 1865 C CA . PRO A 1 253 ? -0.771 -5.359 9.553 1.00 89.31 253 PRO A CA 1
ATOM 1866 C C . PRO A 1 253 ? 0.652 -4.768 9.553 1.00 89.31 253 PRO A C 1
ATOM 1868 O O . PRO A 1 253 ? 1.196 -4.485 8.482 1.00 89.31 253 PRO A O 1
ATOM 1871 N N . PRO A 1 254 ? 1.287 -4.579 10.721 1.00 88.94 254 PRO A N 1
ATOM 1872 C CA . PRO A 1 254 ? 2.660 -4.089 10.793 1.00 88.94 254 PRO A CA 1
ATOM 1873 C C . PRO A 1 254 ? 3.661 -5.135 10.276 1.00 88.94 254 PRO A C 1
ATOM 1875 O O . PRO A 1 254 ? 3.381 -6.331 10.249 1.00 88.94 254 PRO A O 1
ATOM 1878 N N . ILE A 1 255 ? 4.852 -4.688 9.859 1.00 88.88 255 ILE A N 1
ATOM 1879 C CA . ILE A 1 255 ? 5.932 -5.595 9.414 1.00 88.88 255 ILE A CA 1
ATOM 1880 C C . ILE A 1 255 ? 6.604 -6.289 10.588 1.00 88.88 255 ILE A C 1
ATOM 1882 O O . ILE A 1 255 ? 7.066 -7.420 10.452 1.00 88.88 255 ILE A O 1
ATOM 1886 N N . LEU A 1 256 ? 6.695 -5.598 11.721 1.00 87.81 256 LEU A N 1
ATOM 1887 C CA . LEU A 1 256 ? 7.283 -6.128 12.938 1.00 87.81 256 LEU A CA 1
ATOM 1888 C C . LEU A 1 256 ? 6.202 -6.744 13.822 1.00 87.81 256 LEU A C 1
ATOM 1890 O O . LEU A 1 256 ? 5.067 -6.273 13.851 1.00 87.81 256 LEU A O 1
ATOM 1894 N N . GLY A 1 257 ? 6.578 -7.782 14.558 1.00 79.94 257 GLY A N 1
ATOM 1895 C CA . GLY A 1 257 ? 5.717 -8.442 15.529 1.00 79.94 257 GLY A CA 1
ATOM 1896 C C . GLY A 1 257 ? 6.524 -9.233 16.552 1.00 79.94 257 GLY A C 1
ATOM 1897 O O . GLY A 1 257 ? 7.751 -9.295 16.498 1.00 79.94 257 GLY A O 1
ATOM 1898 N N . ASP A 1 258 ? 5.822 -9.867 17.479 1.00 68.38 258 ASP A N 1
ATOM 1899 C CA . ASP A 1 258 ? 6.366 -10.774 18.497 1.00 68.38 258 ASP A CA 1
ATOM 1900 C C . ASP A 1 258 ? 6.750 -12.165 17.941 1.00 68.38 258 ASP A C 1
ATOM 1902 O O . ASP A 1 258 ? 7.492 -12.927 18.571 1.00 68.38 258 ASP A O 1
ATOM 1906 N N . GLY A 1 259 ? 6.343 -12.449 16.702 1.00 57.06 259 GLY A N 1
ATOM 1907 C CA . GLY A 1 259 ? 6.574 -13.704 15.999 1.00 57.06 259 GLY A CA 1
ATOM 1908 C C . GLY A 1 259 ? 5.362 -14.632 16.099 1.00 57.06 259 GLY A C 1
ATOM 1909 O O . GLY A 1 259 ? 4.807 -14.851 17.167 1.00 57.06 259 GLY A O 1
ATOM 1910 N N . ALA A 1 260 ? 4.964 -15.187 14.952 1.00 52.06 260 ALA A N 1
ATOM 1911 C CA . ALA A 1 260 ? 3.912 -16.196 14.769 1.00 52.06 260 ALA A CA 1
ATOM 1912 C C . ALA A 1 260 ? 2.458 -15.846 15.160 1.00 52.06 260 ALA A C 1
ATOM 1914 O O . ALA A 1 260 ? 1.618 -16.740 15.091 1.00 52.06 260 ALA A O 1
ATOM 1915 N N . ASN A 1 261 ? 2.102 -14.594 15.468 1.00 51.94 261 ASN A N 1
ATOM 1916 C CA . ASN A 1 261 ? 0.703 -14.239 15.736 1.00 51.94 261 ASN A CA 1
ATOM 1917 C C . ASN A 1 261 ? 0.185 -13.093 14.862 1.00 51.94 261 ASN A C 1
ATOM 1919 O O . ASN A 1 261 ? 0.355 -11.917 15.163 1.00 51.94 261 ASN A O 1
ATOM 1923 N N . ALA A 1 262 ? -0.603 -13.437 13.840 1.00 57.16 262 ALA A N 1
ATOM 1924 C CA . ALA A 1 262 ? -1.464 -12.489 13.123 1.00 57.16 262 ALA A CA 1
ATOM 1925 C C . ALA A 1 262 ? -2.709 -12.062 13.931 1.00 57.16 262 ALA A C 1
ATOM 1927 O O . ALA A 1 262 ? -3.714 -11.655 13.346 1.00 57.16 262 ALA A O 1
ATOM 1928 N N . GLY A 1 263 ? -2.650 -12.137 15.268 1.00 63.09 263 GLY A N 1
ATOM 1929 C CA . GLY A 1 263 ? -3.768 -11.834 16.165 1.00 63.09 263 GLY A CA 1
ATOM 1930 C C . GLY A 1 263 ? -4.368 -10.448 15.924 1.00 63.09 263 GLY A C 1
ATOM 1931 O O . GLY A 1 263 ? -5.579 -10.288 16.038 1.00 63.09 263 GLY A O 1
ATOM 1932 N N . GLY A 1 264 ? -3.558 -9.484 15.472 1.00 80.56 264 GLY A N 1
ATOM 1933 C CA . GLY A 1 264 ? -4.030 -8.152 15.089 1.00 80.56 264 GLY A CA 1
ATOM 1934 C C . GLY A 1 264 ? -5.056 -8.154 13.949 1.00 80.56 264 GLY A C 1
ATOM 1935 O O . GLY A 1 264 ? -6.038 -7.421 14.022 1.00 80.56 264 GLY A O 1
ATOM 1936 N N . LEU A 1 265 ? -4.898 -9.005 12.926 1.00 86.88 265 LEU A N 1
ATOM 1937 C CA . LEU A 1 265 ? -5.857 -9.079 11.813 1.00 86.88 265 LEU A CA 1
ATOM 1938 C C . LEU A 1 265 ? -7.164 -9.754 12.231 1.00 86.88 265 LEU A C 1
ATOM 1940 O O . LEU A 1 265 ? -8.234 -9.268 11.873 1.00 86.88 265 LEU A O 1
ATOM 1944 N N . SER A 1 266 ? -7.089 -10.840 13.005 1.00 87.25 266 SER A N 1
ATOM 1945 C CA . SER A 1 266 ? -8.286 -11.524 13.508 1.00 87.25 266 SER A CA 1
ATOM 1946 C C . SER A 1 266 ? -9.057 -10.646 14.499 1.00 87.25 266 SER A C 1
ATOM 1948 O O . SER A 1 266 ? -10.281 -10.558 14.421 1.00 87.25 266 SER A O 1
ATOM 1950 N N . ALA A 1 267 ? -8.356 -9.937 15.391 1.00 86.94 267 ALA A N 1
ATOM 1951 C CA . ALA A 1 267 ? -8.960 -8.978 16.317 1.00 86.94 267 ALA A CA 1
ATOM 1952 C C . ALA A 1 267 ? -9.613 -7.806 15.569 1.00 86.94 267 ALA A C 1
ATOM 1954 O O . ALA A 1 267 ? -10.745 -7.419 15.871 1.00 86.94 267 ALA A O 1
ATOM 1955 N N . LEU A 1 268 ? -8.937 -7.286 14.540 1.00 89.06 268 LEU A N 1
ATOM 1956 C CA . LEU A 1 268 ? -9.496 -6.271 13.657 1.00 89.06 268 LEU A CA 1
ATOM 1957 C C . LEU A 1 268 ? -10.776 -6.778 12.982 1.00 89.06 268 LEU A C 1
ATOM 1959 O O . LEU A 1 268 ? -11.807 -6.113 13.077 1.00 89.06 268 LEU A O 1
ATOM 1963 N N . ALA A 1 269 ? -10.740 -7.959 12.360 1.00 91.19 269 ALA A N 1
ATOM 1964 C CA . ALA A 1 269 ? -11.890 -8.554 11.683 1.00 91.19 269 ALA A CA 1
ATOM 1965 C C . ALA A 1 269 ? -13.065 -8.811 12.645 1.00 91.19 269 ALA A C 1
ATOM 1967 O O . ALA A 1 269 ? -14.219 -8.536 12.311 1.00 91.19 269 ALA A O 1
ATOM 1968 N N . ALA A 1 270 ? -12.791 -9.259 13.872 1.00 90.56 270 ALA A N 1
ATOM 1969 C CA . ALA A 1 270 ? -13.811 -9.403 14.909 1.00 90.56 270 ALA A CA 1
ATOM 1970 C C . ALA A 1 270 ? -14.470 -8.055 15.256 1.00 90.56 270 ALA A C 1
ATOM 1972 O O . ALA A 1 270 ? -15.673 -7.989 15.519 1.00 90.56 270 ALA A O 1
ATOM 1973 N N . LYS A 1 271 ? -13.703 -6.959 15.213 1.00 90.38 271 LYS A N 1
ATOM 1974 C CA . LYS A 1 271 ? -14.205 -5.624 15.541 1.00 90.38 271 LYS A CA 1
ATOM 1975 C C . LYS A 1 271 ? -14.973 -4.967 14.396 1.00 90.38 271 LYS A C 1
ATOM 1977 O O . LYS A 1 271 ? -16.055 -4.438 14.646 1.00 90.38 271 LYS A O 1
ATOM 1982 N N . VAL A 1 272 ? -14.458 -4.991 13.168 1.00 91.81 272 VAL A N 1
ATOM 1983 C CA . VAL A 1 272 ? -15.005 -4.229 12.018 1.00 91.81 272 VAL A CA 1
ATOM 1984 C C . VAL A 1 272 ? -15.772 -5.098 11.011 1.00 91.81 272 VAL A C 1
ATOM 1986 O O . VAL A 1 272 ? -16.259 -4.607 9.986 1.00 91.81 272 VAL A O 1
ATOM 1989 N N . GLY A 1 273 ? -15.925 -6.384 11.319 1.00 92.19 273 GLY A N 1
ATOM 1990 C CA . GLY A 1 273 ? -16.462 -7.398 10.419 1.00 92.19 273 GLY A CA 1
ATOM 1991 C C . GLY A 1 273 ? -15.381 -8.001 9.520 1.00 92.19 273 GLY A C 1
ATOM 1992 O O . GLY A 1 273 ? -14.249 -7.522 9.472 1.00 92.19 273 GLY A O 1
ATOM 1993 N N . ALA A 1 274 ? -15.752 -9.058 8.795 1.00 94.25 274 ALA A N 1
ATOM 1994 C CA . ALA A 1 274 ? -14.826 -9.805 7.950 1.00 94.25 274 ALA A CA 1
ATOM 1995 C C . ALA A 1 274 ? -14.100 -8.904 6.935 1.00 94.25 274 ALA A C 1
ATOM 1997 O O . ALA A 1 274 ? -14.709 -8.027 6.316 1.00 94.25 274 ALA A O 1
ATOM 1998 N N . LEU A 1 275 ? -12.802 -9.148 6.767 1.00 94.69 275 LEU A N 1
ATOM 1999 C CA . LEU A 1 275 ? -11.947 -8.495 5.785 1.00 94.69 275 LEU A CA 1
ATOM 2000 C C . LEU A 1 275 ? -11.990 -9.278 4.471 1.00 94.69 275 LEU A C 1
ATOM 2002 O O . LEU A 1 275 ? -11.825 -10.499 4.454 1.00 94.69 275 LEU A O 1
ATOM 2006 N N . ASP A 1 276 ? -12.155 -8.575 3.355 1.00 95.50 276 ASP A N 1
ATOM 2007 C CA . ASP A 1 276 ? -12.097 -9.173 2.019 1.00 95.50 276 ASP A CA 1
ATOM 2008 C C . ASP A 1 276 ? -10.673 -9.597 1.659 1.00 95.50 276 ASP A C 1
ATOM 2010 O O . ASP A 1 276 ? -10.467 -10.606 0.984 1.00 95.50 276 ASP A O 1
ATOM 2014 N N . ALA A 1 277 ? -9.685 -8.831 2.122 1.00 94.50 277 ALA A N 1
ATOM 2015 C CA . ALA A 1 277 ? -8.283 -9.110 1.874 1.00 94.50 277 ALA A CA 1
ATOM 2016 C C . ALA A 1 277 ? -7.387 -8.656 3.030 1.00 94.50 277 ALA A C 1
ATOM 2018 O O . ALA A 1 277 ? -7.688 -7.681 3.718 1.00 94.50 277 ALA A O 1
ATOM 2019 N N . ALA A 1 278 ? -6.238 -9.306 3.184 1.00 92.81 278 ALA A N 1
ATOM 2020 C CA . ALA A 1 278 ? -5.129 -8.786 3.972 1.00 92.81 278 ALA A CA 1
ATOM 2021 C C . ALA A 1 278 ? -3.800 -8.943 3.227 1.00 92.81 278 ALA A C 1
ATOM 2023 O O . ALA A 1 278 ? -3.598 -9.936 2.526 1.00 92.81 278 ALA A O 1
ATOM 2024 N N . LEU A 1 279 ? -2.905 -7.970 3.382 1.00 91.94 279 LEU A N 1
ATOM 2025 C CA . LEU A 1 279 ? -1.540 -8.018 2.857 1.00 91.94 279 LEU A CA 1
ATOM 2026 C C . LEU A 1 279 ? -0.576 -8.351 3.974 1.00 91.94 279 LEU A C 1
ATOM 2028 O O . LEU A 1 279 ? -0.569 -7.660 4.978 1.00 91.94 279 LEU A O 1
ATOM 2032 N N . VAL A 1 280 ? 0.268 -9.352 3.795 1.00 90.62 280 VAL A N 1
ATOM 2033 C CA . VAL A 1 280 ? 1.270 -9.731 4.788 1.00 90.62 280 VAL A CA 1
ATOM 2034 C C . VAL A 1 280 ? 2.628 -9.806 4.120 1.00 90.62 280 VAL A C 1
ATOM 2036 O O . VAL A 1 280 ? 2.746 -10.161 2.943 1.00 90.62 280 VAL A O 1
ATOM 2039 N N . ASN A 1 281 ? 3.662 -9.461 4.875 1.00 91.00 281 ASN A N 1
ATOM 2040 C CA . ASN A 1 281 ? 5.015 -9.525 4.366 1.00 91.00 281 ASN A CA 1
ATOM 2041 C C . ASN A 1 281 ? 5.483 -10.981 4.216 1.00 91.00 281 ASN A C 1
ATOM 2043 O O . ASN A 1 281 ? 5.356 -11.777 5.144 1.00 91.00 281 ASN A O 1
ATOM 2047 N N . SER A 1 282 ? 6.056 -11.316 3.060 1.00 89.69 282 SER A N 1
ATOM 2048 C CA . SER A 1 282 ? 6.671 -12.622 2.791 1.00 89.69 282 SER A CA 1
ATOM 2049 C C . SER A 1 282 ? 8.198 -12.595 2.794 1.00 89.69 282 SER A C 1
ATOM 2051 O O . SER A 1 282 ? 8.819 -13.651 2.691 1.00 89.69 282 SER A O 1
ATOM 2053 N N . ASN A 1 283 ? 8.820 -11.415 2.856 1.00 88.69 283 ASN A N 1
ATOM 2054 C CA . ASN A 1 283 ? 10.271 -11.286 2.806 1.00 88.69 283 ASN A CA 1
ATOM 2055 C C . ASN A 1 283 ? 10.849 -11.170 4.221 1.00 88.69 283 ASN A C 1
ATOM 2057 O O . ASN A 1 283 ? 10.623 -10.183 4.905 1.00 88.69 283 ASN A O 1
ATOM 2061 N N . THR A 1 284 ? 11.618 -12.158 4.667 1.00 87.19 284 THR A N 1
ATOM 2062 C CA . THR A 1 284 ? 12.292 -12.133 5.980 1.00 87.19 284 THR A CA 1
ATOM 2063 C C . THR A 1 284 ? 13.816 -12.090 5.859 1.00 87.19 284 THR A C 1
ATOM 2065 O O . THR A 1 284 ? 14.520 -12.352 6.830 1.00 87.19 284 THR A O 1
ATOM 2068 N N . VAL A 1 285 ? 14.336 -11.821 4.657 1.00 87.75 285 VAL A N 1
ATOM 2069 C CA . VAL A 1 285 ? 15.775 -11.829 4.352 1.00 87.75 285 VAL A CA 1
ATOM 2070 C C . VAL A 1 285 ? 16.524 -10.631 4.947 1.00 87.75 285 VAL A C 1
ATOM 2072 O O . VAL A 1 285 ? 17.636 -10.837 5.440 1.00 87.75 285 VAL A O 1
ATOM 2075 N N . PRO A 1 286 ? 16.002 -9.387 4.905 1.00 86.69 286 PRO A N 1
ATOM 2076 C CA . PRO A 1 286 ? 16.763 -8.248 5.394 1.00 86.69 286 PRO A CA 1
ATOM 2077 C C . PRO A 1 286 ? 17.009 -8.357 6.908 1.00 86.69 286 PRO A C 1
ATOM 2079 O O . PRO A 1 286 ? 16.100 -8.749 7.647 1.00 86.69 286 PRO A O 1
ATOM 2082 N N . PRO A 1 287 ? 18.211 -8.003 7.394 1.00 85.19 287 PRO A N 1
ATOM 2083 C CA . PRO A 1 287 ? 18.499 -8.039 8.819 1.00 85.19 287 PRO A CA 1
ATOM 2084 C C . PRO A 1 287 ? 17.676 -6.976 9.555 1.00 85.19 287 PRO A C 1
ATOM 2086 O O . PRO A 1 287 ? 17.578 -5.831 9.109 1.00 85.19 287 PRO A O 1
ATOM 2089 N N . LEU A 1 288 ? 17.109 -7.362 10.695 1.00 87.81 288 LEU A N 1
ATOM 2090 C CA . LEU A 1 288 ? 16.452 -6.452 11.630 1.00 87.81 288 LEU A CA 1
ATOM 2091 C C . LEU A 1 288 ? 17.404 -6.064 12.766 1.00 87.81 288 LEU A C 1
ATOM 2093 O O . LEU A 1 288 ? 18.438 -6.707 12.966 1.00 87.81 288 LEU A O 1
ATOM 2097 N N . ALA A 1 289 ? 17.056 -5.013 13.510 1.00 88.06 289 ALA A N 1
ATOM 2098 C CA . ALA A 1 289 ? 17.792 -4.658 14.718 1.00 88.06 289 ALA A CA 1
ATOM 2099 C C . ALA A 1 289 ? 17.648 -5.753 15.790 1.00 88.06 289 ALA A C 1
ATOM 2101 O O . ALA A 1 289 ? 16.716 -6.561 15.763 1.00 88.06 289 ALA A O 1
ATOM 2102 N N . GLU A 1 290 ? 18.572 -5.775 16.748 1.00 88.06 290 GLU A N 1
ATOM 2103 C CA . GLU A 1 290 ? 18.555 -6.755 17.833 1.00 88.06 290 GLU A CA 1
ATOM 2104 C C . GLU A 1 290 ? 17.213 -6.727 18.589 1.00 88.06 290 GLU A C 1
ATOM 2106 O O . GLU A 1 290 ? 16.687 -5.666 18.922 1.00 88.06 290 GLU A O 1
ATOM 2111 N N . GLY A 1 291 ? 16.624 -7.907 18.804 1.00 83.75 291 GLY A N 1
ATOM 2112 C CA . GLY A 1 291 ? 15.325 -8.067 19.466 1.00 83.75 291 GLY A CA 1
ATOM 2113 C C . GLY A 1 291 ? 14.091 -7.881 18.572 1.00 83.75 291 GLY A C 1
ATOM 2114 O O . GLY A 1 291 ? 12.996 -8.253 18.989 1.00 83.75 291 GLY A O 1
ATOM 2115 N N . GLN A 1 292 ? 14.232 -7.379 17.342 1.00 87.88 292 GLN A N 1
ATOM 2116 C CA . GLN A 1 292 ? 13.113 -7.257 16.402 1.00 87.88 292 GLN A CA 1
ATOM 2117 C C . GLN A 1 292 ? 12.852 -8.567 15.650 1.00 87.88 292 GLN A C 1
ATOM 2119 O O . GLN A 1 292 ? 13.772 -9.320 15.322 1.00 87.88 292 GLN A O 1
ATOM 2124 N N . ARG A 1 293 ? 11.580 -8.827 15.335 1.00 87.88 293 ARG A N 1
ATOM 2125 C CA . ARG A 1 293 ? 11.153 -9.982 14.538 1.00 87.88 293 ARG A CA 1
ATOM 2126 C C . ARG A 1 293 ? 10.115 -9.564 13.509 1.00 87.88 293 ARG A C 1
ATOM 2128 O O . ARG A 1 293 ? 9.295 -8.684 13.763 1.00 87.88 293 ARG A O 1
ATOM 2135 N N . TYR A 1 294 ? 10.152 -10.217 12.353 1.00 87.06 294 TYR A N 1
ATOM 2136 C CA . TYR A 1 294 ? 9.116 -10.055 11.344 1.00 87.06 294 TYR A CA 1
ATOM 2137 C C . TYR A 1 294 ? 7.803 -10.667 11.823 1.00 87.06 294 TYR A C 1
ATOM 2139 O O . TYR A 1 294 ? 7.777 -11.775 12.369 1.00 87.06 294 TYR A O 1
ATOM 2147 N N . LEU A 1 295 ? 6.709 -9.963 11.555 1.00 84.00 295 LEU A N 1
ATOM 2148 C CA . LEU A 1 295 ? 5.377 -10.524 11.635 1.00 84.00 295 LEU A CA 1
ATOM 2149 C C . LEU A 1 295 ? 5.203 -11.506 10.473 1.00 84.00 295 LEU A C 1
ATOM 2151 O O . LEU A 1 295 ? 5.103 -11.115 9.311 1.00 84.00 295 LEU A O 1
ATOM 2155 N N . ILE A 1 296 ? 5.171 -12.792 10.803 1.00 75.69 296 ILE A N 1
ATOM 2156 C CA . ILE A 1 296 ? 4.864 -13.860 9.855 1.00 75.69 296 ILE A CA 1
ATOM 2157 C C . ILE A 1 296 ? 3.403 -14.220 10.063 1.00 75.69 296 ILE A C 1
ATOM 2159 O O . ILE A 1 296 ? 3.025 -14.710 11.129 1.00 75.69 296 ILE A O 1
ATOM 2163 N N . ALA A 1 297 ? 2.578 -13.951 9.058 1.00 71.06 297 ALA A N 1
ATOM 2164 C CA . ALA A 1 297 ? 1.185 -14.344 9.118 1.00 71.06 297 ALA A CA 1
ATOM 2165 C C . ALA A 1 297 ? 1.022 -15.854 8.868 1.00 71.06 297 ALA A C 1
ATOM 2167 O O . ALA A 1 297 ? 1.770 -16.435 8.076 1.00 71.06 297 ALA A O 1
ATOM 2168 N N . PRO A 1 298 ? 0.042 -16.494 9.523 1.00 74.00 298 PRO A N 1
ATOM 2169 C CA . PRO A 1 298 ? -0.302 -17.884 9.279 1.00 74.00 298 PRO A CA 1
ATOM 2170 C C . PRO A 1 298 ? -0.894 -18.068 7.874 1.00 74.00 298 PRO A C 1
ATOM 2172 O O . PRO A 1 298 ? -1.323 -17.118 7.221 1.00 74.00 298 PRO A O 1
ATOM 2175 N N . ALA A 1 299 ? -0.962 -19.324 7.423 1.00 74.81 299 ALA A N 1
ATOM 2176 C CA . ALA A 1 299 ? -1.553 -19.679 6.130 1.00 74.81 299 ALA A CA 1
ATOM 2177 C C . ALA A 1 299 ? -3.039 -19.279 6.007 1.00 74.81 299 ALA A C 1
ATOM 2179 O O . ALA A 1 299 ? -3.533 -19.081 4.899 1.00 74.81 299 ALA A O 1
ATOM 2180 N N . ALA A 1 300 ? -3.740 -19.151 7.137 1.00 80.19 300 ALA A N 1
ATOM 2181 C CA . ALA A 1 300 ? -5.112 -18.672 7.221 1.00 80.19 300 ALA A CA 1
ATOM 2182 C C . ALA A 1 300 ? -5.286 -17.788 8.463 1.00 80.19 300 ALA A C 1
ATOM 2184 O O . ALA A 1 300 ? -4.726 -18.092 9.515 1.00 80.19 300 ALA A O 1
ATOM 2185 N N . CYS A 1 301 ? -6.084 -16.728 8.337 1.00 84.56 301 CYS A N 1
ATOM 2186 C CA . CYS A 1 301 ? -6.471 -15.846 9.438 1.00 84.56 301 CYS A CA 1
ATOM 2187 C C . CYS A 1 301 ? -7.996 -15.814 9.548 1.00 84.56 301 CYS A C 1
ATOM 2189 O O . CYS A 1 301 ? -8.682 -15.558 8.555 1.00 84.56 301 CYS A O 1
ATOM 2191 N N . ASP A 1 302 ? -8.523 -16.023 10.752 1.00 88.56 302 ASP A N 1
ATOM 2192 C CA . ASP A 1 302 ? -9.960 -15.949 11.002 1.00 88.56 302 ASP A CA 1
ATOM 2193 C C . ASP A 1 302 ? -10.517 -14.567 10.651 1.00 88.56 302 ASP A C 1
ATOM 2195 O O . ASP A 1 302 ? -9.932 -13.528 10.958 1.00 88.56 302 ASP A O 1
ATOM 2199 N N . GLY A 1 303 ? -11.666 -14.556 9.975 1.00 89.94 303 GLY A N 1
ATOM 2200 C CA . GLY A 1 303 ? -12.303 -13.320 9.528 1.00 89.94 303 GLY A CA 1
ATOM 2201 C C . GLY A 1 303 ? -11.609 -12.633 8.347 1.00 89.94 303 GLY A C 1
ATOM 2202 O O . GLY A 1 303 ? -12.052 -11.554 7.963 1.00 89.94 303 GLY A O 1
ATOM 2203 N N . VAL A 1 304 ? -10.581 -13.234 7.735 1.00 93.19 304 VAL A N 1
ATOM 2204 C CA . VAL A 1 304 ? -9.940 -12.732 6.508 1.00 93.19 304 VAL A CA 1
ATOM 2205 C C . VAL A 1 304 ? -10.226 -13.682 5.349 1.00 93.19 304 VAL A C 1
ATOM 2207 O O . VAL A 1 304 ? -9.823 -14.842 5.363 1.00 93.19 304 VAL A O 1
ATOM 2210 N N . ARG A 1 305 ? -10.896 -13.189 4.305 1.00 93.31 305 ARG A N 1
ATOM 2211 C CA . ARG A 1 305 ? -11.288 -14.010 3.150 1.00 93.31 305 ARG A CA 1
ATOM 2212 C C . ARG A 1 305 ? -10.113 -14.381 2.250 1.00 93.31 305 ARG A C 1
ATOM 2214 O O . ARG A 1 305 ? -10.084 -15.477 1.695 1.00 93.31 305 ARG A O 1
ATOM 2221 N N . THR A 1 306 ? -9.172 -13.466 2.034 1.00 92.69 306 THR A N 1
ATOM 2222 C CA . THR A 1 306 ? -8.006 -13.720 1.180 1.00 92.69 306 THR A CA 1
ATOM 2223 C C . THR A 1 306 ? -6.757 -13.097 1.775 1.00 92.69 306 THR A C 1
ATOM 2225 O O . THR A 1 306 ? -6.695 -11.895 2.015 1.00 92.69 306 THR A O 1
ATOM 2228 N N . LEU A 1 307 ? -5.741 -13.922 1.996 1.00 91.06 307 LEU A N 1
ATOM 2229 C CA . LEU A 1 307 ? -4.463 -13.496 2.542 1.00 91.06 307 LEU A CA 1
ATOM 2230 C C . LEU A 1 307 ? -3.419 -13.469 1.423 1.00 91.06 307 LEU A C 1
ATOM 2232 O O . LEU A 1 307 ? -3.185 -14.472 0.751 1.00 91.06 307 LEU A O 1
ATOM 2236 N N . PHE A 1 308 ? -2.808 -12.309 1.209 1.00 91.25 308 PHE A N 1
ATOM 2237 C CA . PHE A 1 308 ? -1.788 -12.102 0.191 1.00 91.25 308 PHE A CA 1
ATOM 2238 C C . PHE A 1 308 ? -0.427 -11.956 0.854 1.00 91.25 308 PHE A C 1
ATOM 2240 O O . PHE A 1 308 ? -0.158 -10.945 1.492 1.00 91.25 308 PHE A O 1
ATOM 2247 N N . ALA A 1 309 ? 0.444 -12.942 0.662 1.00 90.06 309 ALA A N 1
ATOM 2248 C CA . ALA A 1 309 ? 1.835 -12.868 1.086 1.00 90.06 309 ALA A CA 1
ATOM 2249 C C . ALA A 1 309 ? 2.698 -12.304 -0.052 1.00 90.06 309 ALA A C 1
ATOM 2251 O O . ALA A 1 309 ? 2.740 -12.890 -1.137 1.00 90.06 309 ALA A O 1
ATOM 2252 N N . ARG A 1 310 ? 3.344 -11.152 0.167 1.00 91.06 310 ARG A N 1
ATOM 2253 C CA . ARG A 1 310 ? 4.233 -10.495 -0.812 1.00 91.06 310 ARG A CA 1
ATOM 2254 C C . ARG A 1 310 ? 5.395 -9.803 -0.114 1.00 91.06 310 ARG A C 1
ATOM 2256 O O . ARG A 1 310 ? 5.275 -9.437 1.052 1.00 91.06 310 ARG A O 1
ATOM 2263 N N . ASP A 1 311 ? 6.495 -9.570 -0.826 1.00 90.69 311 ASP A N 1
ATOM 2264 C CA . ASP A 1 311 ? 7.491 -8.618 -0.343 1.00 90.69 311 ASP A CA 1
ATOM 2265 C C . ASP A 1 311 ? 6.837 -7.231 -0.326 1.00 90.69 311 ASP A C 1
ATOM 2267 O O . ASP A 1 311 ? 6.354 -6.732 -1.345 1.00 90.69 311 ASP A O 1
ATOM 2271 N N . VAL A 1 312 ? 6.791 -6.628 0.857 1.00 90.50 312 VAL A N 1
ATOM 2272 C CA . VAL A 1 312 ? 6.300 -5.264 1.077 1.00 90.50 312 VAL A CA 1
ATOM 2273 C C . VAL A 1 312 ? 7.299 -4.428 1.870 1.00 90.50 312 VAL A C 1
ATOM 2275 O O . VAL A 1 312 ? 6.959 -3.331 2.303 1.00 90.50 312 VAL A O 1
ATOM 2278 N N . ILE A 1 313 ? 8.519 -4.932 2.061 1.00 90.38 313 ILE A N 1
ATOM 2279 C CA . ILE A 1 313 ? 9.568 -4.275 2.833 1.00 90.38 313 ILE A CA 1
ATOM 2280 C C . ILE A 1 313 ? 10.220 -3.163 2.015 1.00 90.38 313 ILE A C 1
ATOM 2282 O O . ILE A 1 313 ? 10.558 -3.343 0.838 1.00 90.38 313 ILE A O 1
ATOM 2286 N N . ASP A 1 314 ? 10.469 -2.042 2.684 1.00 88.56 314 ASP A N 1
ATOM 2287 C CA . ASP A 1 314 ? 11.422 -1.033 2.246 1.00 88.56 314 ASP A CA 1
ATOM 2288 C C . ASP A 1 314 ? 12.855 -1.503 2.547 1.00 88.56 314 ASP A C 1
ATOM 2290 O O . ASP A 1 314 ? 13.271 -1.620 3.699 1.00 88.56 314 ASP A O 1
ATOM 2294 N N . TRP A 1 315 ? 13.641 -1.764 1.503 1.00 86.00 315 TRP A N 1
ATOM 2295 C CA . TRP A 1 315 ? 15.025 -2.231 1.641 1.00 86.00 315 TRP A CA 1
ATOM 2296 C C . TRP A 1 315 ? 15.955 -1.216 2.319 1.00 86.00 315 TRP A C 1
ATOM 2298 O O . TRP A 1 315 ? 17.007 -1.605 2.828 1.00 86.00 315 TRP A O 1
ATOM 2308 N N . SER A 1 316 ? 15.589 0.069 2.332 1.00 85.75 316 SER A N 1
ATOM 2309 C CA . SER A 1 316 ? 16.348 1.105 3.037 1.00 85.75 316 SER A CA 1
ATOM 2310 C C . SER A 1 316 ? 16.060 1.112 4.539 1.00 85.75 316 SER A C 1
ATOM 2312 O O . SER A 1 316 ? 16.952 1.410 5.334 1.00 85.75 316 SER A O 1
ATOM 2314 N N . VAL A 1 317 ? 14.839 0.735 4.932 1.00 88.06 317 VAL A N 1
ATOM 2315 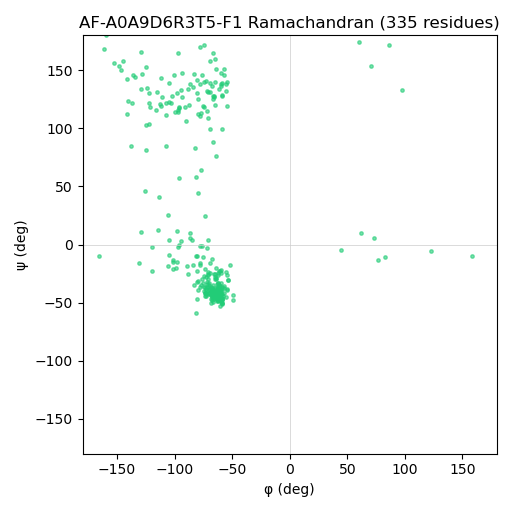C CA . VAL A 1 317 ? 14.405 0.634 6.327 1.00 88.06 317 VAL A CA 1
ATOM 2316 C C . VAL A 1 317 ? 13.570 -0.642 6.499 1.00 88.06 317 VAL A C 1
ATOM 2318 O O . VAL A 1 317 ? 12.342 -0.574 6.461 1.00 88.06 317 VAL A O 1
ATOM 2321 N N . PRO A 1 318 ? 14.206 -1.808 6.735 1.00 87.12 318 PRO A N 1
ATOM 2322 C CA . PRO A 1 318 ? 13.535 -3.113 6.725 1.00 87.12 318 PRO A CA 1
ATOM 2323 C C . PRO A 1 318 ? 12.322 -3.280 7.646 1.00 87.12 318 PRO A C 1
ATOM 2325 O O . PRO A 1 318 ? 11.452 -4.109 7.402 1.00 87.12 318 PRO A O 1
ATOM 2328 N N . ALA A 1 319 ? 12.250 -2.476 8.706 1.00 87.75 319 ALA A N 1
ATOM 2329 C CA . ALA A 1 319 ? 11.129 -2.427 9.639 1.00 87.75 319 ALA A CA 1
ATOM 2330 C C . ALA A 1 319 ? 9.888 -1.689 9.091 1.00 87.75 319 ALA A C 1
ATOM 2332 O O . ALA A 1 319 ? 8.893 -1.556 9.805 1.00 87.75 319 ALA A O 1
ATOM 2333 N N . ARG A 1 320 ? 9.941 -1.149 7.866 1.00 88.88 320 ARG A N 1
ATOM 2334 C CA . ARG A 1 320 ? 8.901 -0.295 7.279 1.00 88.88 320 ARG A CA 1
ATOM 2335 C C . ARG A 1 320 ? 8.416 -0.821 5.942 1.00 88.88 320 ARG A C 1
ATOM 2337 O O . ARG A 1 320 ? 9.129 -1.501 5.208 1.00 88.88 320 ARG A O 1
ATOM 2344 N N . HIS A 1 321 ? 7.165 -0.481 5.649 1.00 91.12 321 HIS A N 1
ATOM 2345 C CA . HIS A 1 321 ? 6.559 -0.811 4.377 1.00 91.12 321 HIS A CA 1
ATOM 2346 C C . HIS A 1 321 ? 7.139 0.066 3.278 1.00 91.12 321 HIS A C 1
ATOM 2348 O O . HIS A 1 321 ? 7.296 1.273 3.463 1.00 91.12 321 HIS A O 1
ATOM 2354 N N . ASP A 1 322 ? 7.364 -0.529 2.115 1.00 91.00 322 ASP A N 1
ATOM 2355 C CA . ASP A 1 322 ? 7.635 0.211 0.896 1.00 91.00 322 ASP A CA 1
ATOM 2356 C C . ASP A 1 322 ? 6.313 0.818 0.377 1.00 91.00 322 ASP A C 1
ATOM 2358 O O . ASP A 1 322 ? 5.363 0.083 0.067 1.00 91.0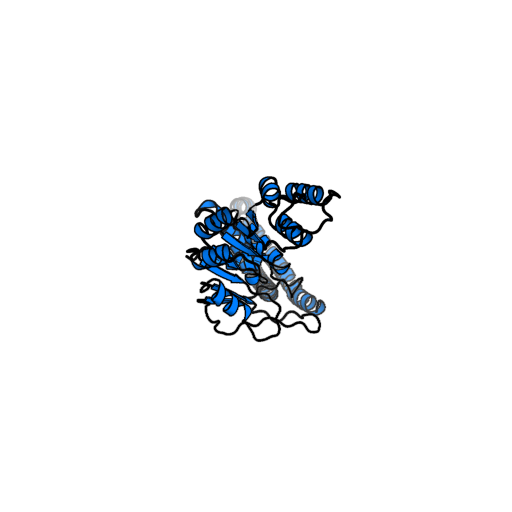0 322 ASP A O 1
ATOM 2362 N N . PRO A 1 323 ? 6.219 2.157 0.263 1.00 90.00 323 PRO A N 1
ATOM 2363 C CA . PRO A 1 323 ? 4.993 2.831 -0.157 1.00 90.00 323 PRO A CA 1
ATOM 2364 C C . PRO A 1 323 ? 4.564 2.453 -1.581 1.00 90.00 323 PRO A C 1
ATOM 2366 O O . PRO A 1 323 ? 3.367 2.382 -1.869 1.00 90.00 323 PRO A O 1
ATOM 2369 N N . ALA A 1 324 ? 5.513 2.191 -2.482 1.00 87.62 324 ALA A N 1
ATOM 2370 C CA . ALA A 1 324 ? 5.214 1.822 -3.858 1.00 87.62 324 ALA A CA 1
ATOM 2371 C C . ALA A 1 324 ? 4.698 0.378 -3.934 1.00 87.62 324 ALA A C 1
ATOM 2373 O O . ALA A 1 324 ? 3.733 0.109 -4.658 1.00 87.62 324 ALA A O 1
ATOM 2374 N N . LYS A 1 325 ? 5.282 -0.549 -3.160 1.00 90.38 325 LYS A N 1
ATOM 2375 C CA . LYS A 1 325 ? 4.801 -1.942 -3.099 1.00 90.38 325 LYS A CA 1
ATOM 2376 C C . LYS A 1 325 ? 3.383 -2.013 -2.525 1.00 90.38 325 LYS A C 1
ATOM 2378 O O . LYS A 1 325 ? 2.525 -2.696 -3.094 1.00 90.38 325 LYS A O 1
ATOM 2383 N N . LEU A 1 326 ? 3.103 -1.235 -1.473 1.00 90.12 326 LEU A N 1
ATOM 2384 C CA . LEU A 1 326 ? 1.750 -1.086 -0.924 1.00 90.12 326 LEU A CA 1
ATOM 2385 C C . LEU A 1 326 ? 0.762 -0.542 -1.961 1.00 90.12 326 LEU A C 1
ATOM 2387 O O . LEU A 1 326 ? -0.330 -1.090 -2.116 1.00 90.12 326 LEU A O 1
ATOM 2391 N N . ALA A 1 327 ? 1.138 0.508 -2.696 1.00 88.38 327 ALA A N 1
ATOM 2392 C CA . ALA A 1 327 ? 0.275 1.115 -3.707 1.00 88.38 327 ALA A CA 1
ATOM 2393 C C . ALA A 1 327 ? -0.156 0.113 -4.786 1.00 88.38 327 ALA A C 1
ATOM 2395 O O . ALA A 1 327 ? -1.333 0.058 -5.147 1.00 88.38 327 ALA A O 1
ATOM 2396 N N . VAL A 1 328 ? 0.782 -0.703 -5.277 1.00 86.69 328 VAL A N 1
ATOM 2397 C CA . VAL A 1 328 ? 0.504 -1.748 -6.275 1.00 86.69 328 VAL A CA 1
ATOM 2398 C C . VAL A 1 328 ? -0.509 -2.750 -5.748 1.00 86.69 328 VAL A C 1
ATOM 2400 O O . VAL A 1 328 ? -1.492 -3.043 -6.430 1.00 86.69 328 VAL A O 1
ATOM 2403 N N . PHE A 1 329 ? -0.282 -3.255 -4.536 1.00 90.12 329 PHE A N 1
ATOM 2404 C CA . PHE A 1 329 ? -1.181 -4.218 -3.920 1.00 90.12 329 PHE A CA 1
ATOM 2405 C C . PHE A 1 329 ? -2.586 -3.645 -3.726 1.00 90.12 329 PHE A C 1
ATOM 2407 O O . PHE A 1 329 ? -3.564 -4.244 -4.172 1.00 90.12 329 PHE A O 1
ATOM 2414 N N . LEU A 1 330 ? -2.691 -2.480 -3.080 1.00 89.50 330 LEU A N 1
ATOM 2415 C CA . LEU A 1 330 ? -3.983 -1.876 -2.759 1.00 89.50 330 LEU A CA 1
ATOM 2416 C C . LEU A 1 330 ? -4.766 -1.611 -4.027 1.00 89.50 330 LEU A C 1
ATOM 2418 O O . LEU A 1 330 ? -5.942 -1.940 -4.117 1.00 89.50 330 LEU A O 1
ATOM 2422 N N . ARG A 1 331 ? -4.095 -1.092 -5.047 1.00 85.81 331 ARG A N 1
ATOM 2423 C CA . ARG A 1 331 ? -4.713 -0.887 -6.340 1.00 85.81 331 ARG A CA 1
ATOM 2424 C C . ARG A 1 331 ? -5.217 -2.192 -6.958 1.00 85.81 331 ARG A C 1
ATOM 2426 O O . ARG A 1 331 ? -6.330 -2.215 -7.472 1.00 85.81 331 ARG A O 1
ATOM 2433 N N . GLU A 1 332 ? -4.416 -3.253 -6.943 1.00 87.19 332 GLU A N 1
ATOM 2434 C CA . GLU A 1 332 ? -4.815 -4.556 -7.481 1.00 87.19 332 GLU A CA 1
ATOM 2435 C C . GLU A 1 332 ? -6.062 -5.092 -6.770 1.00 87.19 332 GLU A C 1
ATOM 2437 O O . GLU A 1 332 ? -7.009 -5.508 -7.434 1.00 87.19 332 GLU A O 1
ATOM 2442 N N . VAL A 1 333 ? -6.093 -5.038 -5.439 1.00 88.12 333 VAL A N 1
ATOM 2443 C CA . VAL A 1 333 ? -7.211 -5.558 -4.639 1.00 88.12 333 VAL A CA 1
ATOM 2444 C C . VAL A 1 333 ? -8.462 -4.695 -4.764 1.00 88.12 333 VAL A C 1
ATOM 2446 O O . VAL A 1 333 ? -9.564 -5.230 -4.907 1.00 88.12 333 VAL A O 1
ATOM 2449 N N . ILE A 1 334 ? -8.306 -3.372 -4.740 1.00 86.25 334 ILE A N 1
ATOM 2450 C CA . ILE A 1 334 ? -9.422 -2.428 -4.835 1.00 86.25 334 ILE A CA 1
ATOM 2451 C C . ILE A 1 334 ? -10.050 -2.513 -6.232 1.00 86.25 334 ILE A C 1
ATOM 2453 O O . ILE A 1 334 ? -11.262 -2.689 -6.334 1.00 86.25 334 ILE A O 1
ATOM 2457 N N . LEU A 1 335 ? -9.239 -2.491 -7.298 1.00 78.62 335 LEU A N 1
ATOM 2458 C CA . LEU A 1 335 ? -9.737 -2.453 -8.680 1.00 78.62 335 LEU A CA 1
ATOM 2459 C C . LEU A 1 335 ? -10.182 -3.811 -9.242 1.00 78.62 335 LEU A C 1
ATOM 2461 O O . LEU A 1 335 ? -10.980 -3.823 -10.171 1.00 78.62 335 LEU A O 1
ATOM 2465 N N . ARG A 1 336 ? -9.704 -4.953 -8.725 1.00 70.81 336 ARG A N 1
ATOM 2466 C CA . ARG A 1 336 ? -10.181 -6.290 -9.153 1.00 70.81 336 ARG A CA 1
ATOM 2467 C C . ARG A 1 336 ? -11.519 -6.669 -8.498 1.00 70.81 336 ARG A C 1
ATOM 2469 O O . ARG A 1 336 ? -11.645 -7.739 -7.912 1.00 70.81 336 ARG A O 1
ATOM 2476 N N . GLY A 1 337 ? -12.470 -5.738 -8.455 1.00 54.16 337 GLY A N 1
ATOM 2477 C CA . GLY A 1 337 ? -13.840 -5.957 -7.968 1.00 54.16 337 GLY A CA 1
ATOM 2478 C C . GLY A 1 337 ? -14.762 -6.336 -9.099 1.00 54.16 337 GLY A C 1
ATOM 2479 O O . GLY A 1 337 ? -14.685 -5.640 -10.130 1.00 54.16 337 GLY A O 1
#